Protein AF-A0A6A6QUL3-F1 (afdb_monomer)

Solvent-accessible surface area (backbone atoms only — not comparable to full-atom values): 14313 Å² total; per-residue (Å²): 133,64,64,71,57,57,50,53,53,48,52,52,49,30,52,50,39,56,70,66,59,70,95,72,96,82,86,76,71,48,63,44,85,35,81,60,64,86,81,66,74,44,66,94,62,82,73,71,77,69,59,88,82,61,68,94,60,96,62,76,88,64,64,68,70,81,76,49,37,58,48,65,48,72,80,50,93,85,24,35,31,38,32,47,22,77,66,36,74,73,38,45,50,53,69,62,31,45,63,57,31,66,77,30,80,89,48,38,49,27,43,67,67,52,67,25,39,57,47,51,52,53,31,42,51,26,48,36,47,92,33,13,55,40,69,99,39,94,92,44,66,31,22,41,85,45,58,41,96,85,64,82,48,62,39,67,51,60,50,39,33,47,41,46,67,56,31,78,76,53,64,98,50,50,31,78,26,20,33,45,41,54,31,52,49,54,54,41,52,53,41,31,75,75,67,76,46,80,43,64,40,71,83,77,91,55,47,80,62,77,74,78,75,78,70,64,84,76,85,87,63,88,83,76,88,68,91,67,87,76,70,67,84,94,108

pLDDT: mean 74.27, std 19.75, range [28.08, 94.62]

Organism: NCBI:txid390894

Sequence (235 aa):
MNRFSDYKDQVTANIDRLAKFRTGWLTTWTLRVRCDDKLKQCPEKEDPPDDPCDPPGDGDPTPKKPTKIAYVATVDPYIDHMFFCPSFFLRPKLDDRIATTVNNLVQANWLDNYANRATTVAHELLHISWIGSPIDSPARNQLIDIFMPDGNWKAYRTVDCKYLAHSEIEPDVQHVNNVNNYMWWFLANYIIHKYDFYPSGSTWLTTLDPPLSPPSVANLAITNSTDVEIGWGDC

Foldseek 3Di:
DPVVVVLVVQLVQLVVLLVPDDDDDDDDQLEDEDADPPVPPFDPDDPDQPDLPDDPDPPDQPQDPPGDQKAWDDPDVSHIYIYGHPVLVVFADQVVQLVVQCVDPVRVLALQSSDGNVLVVQLRQQQDLSNNAFPPCPPDSGQDFDADPVNPDTQQGLLSLVLCPQAPPHDNGNSSSHSNNSSSVVSQVVCCVPPVDGRRRDDDDDNHDGDDDDRRRNPPDPDDDDPDPDDPPVD

InterPro domains:
  IPR024079 Metallopeptidase, catalytic domain superfamily [G3DSA:3.40.390.10] (2-189)

Mean predicted aligned error: 10.59 Å

Nearest PDB structures (foldseek):
  6o22-assembly1_C  TM=3.920E-01  e=4.925E+00  Saccharomyces cerevisiae S288C

Structure (mmCIF, N/CA/C/O backbone):
data_AF-A0A6A6QUL3-F1
#
_entry.id   AF-A0A6A6QUL3-F1
#
loop_
_atom_site.group_PDB
_atom_site.id
_atom_site.type_symbol
_atom_site.label_atom_id
_atom_site.label_alt_id
_atom_site.label_comp_id
_atom_site.label_asym_id
_atom_site.label_entity_id
_atom_site.label_seq_id
_atom_site.pdbx_PDB_ins_code
_atom_site.Cartn_x
_atom_site.Cartn_y
_atom_site.Cartn_z
_atom_site.occupancy
_atom_site.B_iso_or_equiv
_atom_site.auth_seq_id
_atom_site.auth_comp_id
_atom_site.auth_asym_id
_atom_site.auth_atom_id
_atom_site.pdbx_PDB_model_num
ATOM 1 N N . MET A 1 1 ? 4.317 -22.242 -19.826 1.00 50.69 1 MET A N 1
ATOM 2 C CA . MET A 1 1 ? 4.373 -21.843 -18.404 1.00 50.69 1 MET A CA 1
ATOM 3 C C . MET A 1 1 ? 2.973 -21.457 -17.970 1.00 50.69 1 MET A C 1
ATOM 5 O O . MET A 1 1 ? 2.267 -20.842 -18.761 1.00 50.69 1 MET A O 1
ATOM 9 N N . ASN A 1 2 ? 2.541 -21.903 -16.792 1.00 60.16 2 ASN A N 1
ATOM 10 C CA . ASN A 1 2 ? 1.219 -21.592 -16.257 1.00 60.16 2 ASN A CA 1
ATOM 11 C C . ASN A 1 2 ? 1.326 -20.297 -15.444 1.00 60.16 2 ASN A C 1
ATOM 13 O O . ASN A 1 2 ? 1.728 -20.356 -14.285 1.00 60.16 2 ASN A O 1
ATOM 17 N N . ARG A 1 3 ? 0.968 -19.156 -16.051 1.00 67.06 3 ARG A N 1
ATOM 18 C CA . ARG A 1 3 ? 1.092 -17.821 -15.434 1.00 67.06 3 ARG A CA 1
ATOM 19 C C . ARG A 1 3 ? 0.464 -17.745 -14.037 1.00 67.06 3 ARG A C 1
ATOM 21 O O . ARG A 1 3 ? 0.991 -17.073 -13.165 1.00 67.06 3 ARG A O 1
ATOM 28 N N . PHE A 1 4 ? -0.606 -18.505 -13.789 1.00 61.84 4 PHE A N 1
ATOM 29 C CA . PHE A 1 4 ? -1.248 -18.584 -12.474 1.00 61.84 4 PHE A CA 1
ATOM 30 C C . PHE A 1 4 ? -0.350 -19.139 -11.360 1.00 61.84 4 PHE A C 1
ATOM 32 O O . PHE A 1 4 ? -0.448 -18.670 -10.227 1.00 61.84 4 PHE A O 1
ATOM 39 N N . SER A 1 5 ? 0.514 -20.116 -11.659 1.00 64.19 5 SER A N 1
ATOM 40 C CA . SER A 1 5 ? 1.490 -20.617 -10.678 1.00 64.19 5 SER A CA 1
ATOM 41 C C . SER A 1 5 ? 2.512 -19.533 -10.364 1.00 64.19 5 SER A C 1
ATOM 43 O O . SER A 1 5 ? 2.740 -19.229 -9.198 1.00 64.19 5 SER A O 1
ATOM 45 N N . ASP A 1 6 ? 3.025 -18.884 -11.411 1.00 75.75 6 ASP A N 1
ATOM 46 C CA . ASP A 1 6 ? 4.043 -17.842 -11.299 1.00 75.75 6 ASP A CA 1
ATOM 47 C C . ASP A 1 6 ? 3.524 -16.641 -10.476 1.00 75.75 6 ASP A C 1
ATOM 49 O O . ASP A 1 6 ? 4.241 -16.119 -9.622 1.00 75.75 6 ASP A O 1
ATOM 53 N N . TYR A 1 7 ? 2.246 -16.260 -10.634 1.00 81.69 7 TYR A N 1
ATOM 54 C CA . TYR A 1 7 ? 1.608 -15.222 -9.810 1.00 81.69 7 TYR A CA 1
ATOM 55 C C . TYR A 1 7 ? 1.546 -15.595 -8.334 1.00 81.69 7 TYR A C 1
ATOM 57 O O . TYR A 1 7 ? 1.945 -14.805 -7.476 1.00 81.69 7 TYR A O 1
ATOM 65 N N . LYS A 1 8 ? 1.019 -16.784 -8.026 1.00 84.12 8 LYS A N 1
ATOM 66 C CA . LYS A 1 8 ? 0.853 -17.226 -6.641 1.00 84.12 8 LYS A CA 1
ATOM 67 C C . LYS A 1 8 ? 2.206 -17.318 -5.945 1.00 84.12 8 LYS A C 1
ATOM 69 O O . LYS A 1 8 ? 2.343 -16.813 -4.835 1.00 84.12 8 LYS A O 1
ATOM 74 N N . ASP A 1 9 ? 3.192 -17.901 -6.617 1.00 87.25 9 ASP A N 1
ATOM 75 C CA . ASP A 1 9 ? 4.535 -18.075 -6.079 1.00 87.25 9 ASP A CA 1
ATOM 76 C C . ASP A 1 9 ? 5.212 -16.719 -5.836 1.00 87.25 9 ASP A C 1
ATOM 78 O O . ASP A 1 9 ? 5.798 -16.514 -4.771 1.00 87.25 9 ASP A O 1
ATOM 82 N N . GLN A 1 10 ? 5.061 -15.752 -6.750 1.00 87.25 10 GLN A N 1
ATOM 83 C CA . GLN A 1 10 ? 5.602 -14.402 -6.571 1.00 87.25 10 GLN A CA 1
ATOM 84 C C . GLN A 1 10 ? 4.935 -13.660 -5.406 1.00 87.25 10 GLN A C 1
ATOM 86 O O . GLN A 1 10 ? 5.626 -13.082 -4.562 1.00 87.25 10 GLN A O 1
ATOM 91 N N . VAL A 1 11 ? 3.601 -13.688 -5.331 1.00 89.50 11 VAL A N 1
ATOM 92 C CA . VAL A 1 11 ? 2.848 -13.060 -4.237 1.00 89.50 11 VAL A CA 1
ATOM 93 C C . VAL A 1 11 ? 3.256 -13.686 -2.906 1.00 89.50 11 VAL A C 1
ATOM 95 O O . VAL A 1 11 ? 3.621 -12.963 -1.980 1.00 89.50 11 VAL A O 1
ATOM 98 N N . THR A 1 12 ? 3.282 -15.019 -2.814 1.00 91.19 12 THR A N 1
ATOM 99 C CA . THR A 1 12 ? 3.741 -15.734 -1.617 1.00 91.19 12 THR A CA 1
ATOM 100 C C . THR A 1 12 ? 5.179 -15.367 -1.261 1.00 91.19 12 THR A C 1
ATOM 102 O O . THR A 1 12 ? 5.447 -15.076 -0.100 1.00 91.19 12 THR A O 1
ATOM 105 N N . ALA A 1 13 ? 6.092 -15.293 -2.231 1.00 91.25 13 ALA A N 1
ATOM 106 C CA . ALA A 1 13 ? 7.480 -14.922 -1.979 1.00 91.25 13 ALA A CA 1
ATOM 107 C C . ALA A 1 13 ? 7.623 -13.492 -1.432 1.00 91.25 13 ALA A C 1
ATOM 109 O O . ALA A 1 13 ? 8.392 -13.275 -0.494 1.00 91.25 13 ALA A O 1
ATOM 110 N N . ASN A 1 14 ? 6.882 -12.523 -1.977 1.00 92.19 14 ASN A N 1
ATOM 111 C CA . ASN A 1 14 ? 6.871 -11.144 -1.480 1.00 92.19 14 ASN A CA 1
ATOM 112 C C . ASN A 1 14 ? 6.336 -11.074 -0.036 1.00 92.19 14 ASN A C 1
ATOM 114 O O . ASN A 1 14 ? 6.942 -10.423 0.816 1.00 92.19 14 ASN A O 1
ATOM 118 N N . ILE A 1 15 ? 5.247 -11.795 0.262 1.00 91.25 15 ILE A N 1
ATOM 119 C CA . ILE A 1 15 ? 4.671 -11.890 1.614 1.00 91.25 15 ILE A CA 1
ATOM 120 C C . ILE A 1 15 ? 5.679 -12.509 2.588 1.00 91.25 15 ILE A C 1
ATOM 122 O O . ILE A 1 15 ? 5.908 -11.976 3.672 1.00 91.25 15 ILE A O 1
ATOM 126 N N . ASP A 1 16 ? 6.321 -13.603 2.189 1.00 90.25 16 ASP A N 1
ATOM 127 C CA . ASP A 1 16 ? 7.323 -14.305 2.984 1.00 90.25 16 ASP A CA 1
ATOM 128 C C . ASP A 1 16 ? 8.519 -13.414 3.326 1.00 90.25 16 ASP A C 1
ATOM 130 O O . ASP A 1 16 ? 8.982 -13.411 4.469 1.00 90.25 16 ASP A O 1
ATOM 134 N N . ARG A 1 17 ? 9.029 -12.655 2.347 1.00 88.81 17 ARG A N 1
ATOM 135 C CA . ARG A 1 17 ? 10.136 -11.711 2.557 1.00 88.81 17 ARG A CA 1
ATOM 136 C C . ARG A 1 17 ? 9.734 -10.602 3.523 1.00 88.81 17 ARG A C 1
ATOM 138 O O . ARG A 1 17 ? 10.487 -10.319 4.453 1.00 88.81 17 ARG A O 1
ATOM 145 N N . LEU A 1 18 ? 8.534 -10.042 3.363 1.00 86.06 18 LEU A N 1
ATOM 146 C CA . LEU A 1 18 ? 8.009 -9.026 4.273 1.00 86.06 18 LEU A CA 1
ATOM 147 C C . LEU A 1 18 ? 7.818 -9.572 5.699 1.00 86.06 18 LEU A C 1
ATOM 149 O O . LEU A 1 18 ? 8.194 -8.916 6.662 1.00 8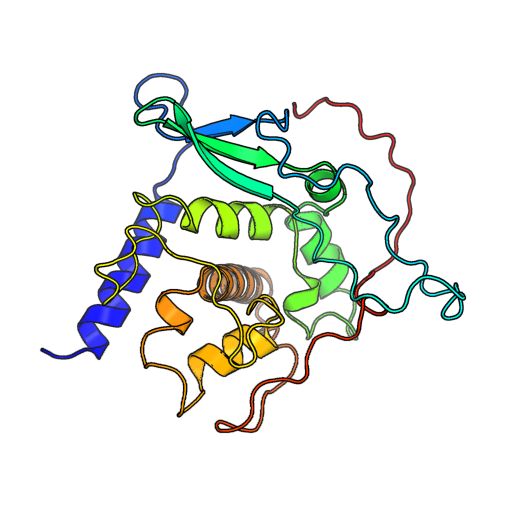6.06 18 LEU A O 1
ATOM 153 N N . ALA A 1 19 ? 7.294 -10.789 5.862 1.00 83.94 19 ALA A N 1
ATOM 154 C CA . ALA A 1 19 ? 7.062 -11.396 7.177 1.00 83.94 19 ALA A CA 1
ATOM 155 C C . ALA A 1 19 ? 8.362 -11.790 7.905 1.00 83.94 19 ALA A C 1
ATOM 157 O O . ALA A 1 19 ? 8.438 -11.745 9.141 1.00 83.94 19 ALA A O 1
ATOM 158 N N . LYS A 1 20 ? 9.388 -12.190 7.142 1.00 80.38 20 LYS A N 1
ATOM 159 C CA . LYS A 1 20 ? 10.734 -12.519 7.641 1.00 80.38 20 LYS A CA 1
ATOM 160 C C . LYS A 1 20 ? 11.580 -11.277 7.903 1.00 80.38 20 LYS A C 1
ATOM 162 O O . LYS A 1 20 ? 12.595 -11.397 8.588 1.00 80.38 20 LYS A O 1
ATOM 167 N N . PHE A 1 21 ? 11.172 -10.107 7.409 1.00 73.62 21 PHE A N 1
ATOM 168 C CA . PHE A 1 21 ? 11.830 -8.856 7.747 1.00 73.62 21 PHE A CA 1
ATOM 169 C C . PHE A 1 21 ? 11.836 -8.671 9.272 1.00 73.62 21 PHE A C 1
ATOM 171 O O . PHE A 1 21 ? 10.828 -8.823 9.975 1.00 73.62 21 PHE A O 1
ATOM 178 N N . ARG A 1 22 ? 13.028 -8.408 9.800 1.00 63.16 22 ARG A N 1
ATOM 179 C CA . ARG A 1 22 ? 13.283 -8.158 11.214 1.00 63.16 22 ARG A CA 1
ATOM 180 C C . ARG A 1 22 ? 14.192 -6.946 11.295 1.00 63.16 22 ARG A C 1
ATOM 182 O O . ARG A 1 22 ? 15.240 -6.913 10.660 1.00 63.16 22 ARG A O 1
ATOM 189 N N . THR A 1 23 ? 13.811 -5.974 12.110 1.00 56.34 23 THR A N 1
ATOM 190 C CA . THR A 1 23 ? 14.719 -4.908 12.529 1.00 56.34 23 THR A CA 1
ATOM 191 C C . THR A 1 23 ? 15.742 -5.521 13.491 1.00 56.34 23 THR A C 1
ATOM 193 O O . THR A 1 23 ? 15.354 -6.072 14.521 1.00 56.34 23 THR A O 1
ATOM 196 N N . GLY A 1 24 ? 17.033 -5.497 13.156 1.00 46.09 24 GLY A N 1
ATOM 197 C CA . GLY A 1 24 ? 18.096 -6.116 13.959 1.00 46.09 24 GLY A CA 1
ATOM 198 C C . GLY A 1 24 ? 19.251 -5.154 14.232 1.00 46.09 24 GLY A C 1
ATOM 199 O O . GLY A 1 24 ? 19.600 -4.359 13.369 1.00 46.09 24 GLY A O 1
ATOM 200 N N . TRP A 1 25 ? 19.856 -5.241 15.425 1.00 39.06 25 TRP A N 1
ATOM 201 C CA . TRP A 1 25 ? 20.853 -4.265 15.887 1.00 39.06 25 TRP A CA 1
ATOM 202 C C . TRP A 1 25 ? 22.297 -4.497 15.408 1.00 39.06 25 TRP A C 1
ATOM 204 O O . TRP A 1 25 ? 23.106 -3.586 15.564 1.00 39.06 25 TRP A O 1
ATOM 214 N N . LEU A 1 26 ? 22.660 -5.653 14.818 1.00 39.75 26 LEU A N 1
ATOM 215 C CA . LEU A 1 26 ? 24.091 -5.998 14.707 1.00 39.75 26 LEU A CA 1
ATOM 216 C C . LEU A 1 26 ? 24.697 -6.542 13.406 1.00 39.75 26 LEU A C 1
ATOM 218 O O . LEU A 1 26 ? 25.923 -6.556 13.375 1.00 39.75 26 LEU A O 1
ATOM 222 N N . THR A 1 27 ? 23.993 -6.944 12.336 1.00 39.84 27 THR A N 1
ATOM 223 C CA . THR A 1 27 ? 24.750 -7.530 11.191 1.00 39.84 27 THR A CA 1
ATOM 224 C C . THR A 1 27 ? 24.286 -7.271 9.759 1.00 39.84 27 THR A C 1
ATOM 226 O O . THR A 1 27 ? 25.063 -7.580 8.864 1.00 39.84 27 THR A O 1
ATOM 229 N N . THR A 1 28 ? 23.130 -6.665 9.468 1.00 49.00 28 THR A N 1
ATOM 230 C CA . THR A 1 28 ? 22.729 -6.391 8.064 1.00 49.00 28 THR A CA 1
ATOM 231 C C . THR A 1 28 ? 21.733 -5.226 7.962 1.00 49.00 28 THR A C 1
ATOM 233 O O . THR A 1 28 ? 20.544 -5.418 7.734 1.00 49.00 28 THR A O 1
ATOM 236 N N . TRP A 1 29 ? 22.192 -3.985 8.151 1.00 54.06 29 TRP A N 1
ATOM 237 C CA . TRP A 1 29 ? 21.341 -2.795 7.979 1.00 54.06 29 TRP A CA 1
ATOM 238 C C . TRP A 1 29 ? 21.166 -2.462 6.490 1.00 54.06 29 TRP A C 1
ATOM 240 O O . TRP A 1 29 ? 21.737 -1.492 6.000 1.00 54.06 29 TRP A O 1
ATOM 250 N N . THR A 1 30 ? 20.398 -3.276 5.764 1.00 68.88 30 THR A N 1
ATOM 251 C CA . THR A 1 30 ? 19.949 -2.962 4.395 1.00 68.88 30 THR A CA 1
ATOM 252 C C . THR A 1 30 ? 18.799 -1.957 4.381 1.00 68.88 30 THR A C 1
ATOM 254 O O . THR A 1 30 ? 18.509 -1.404 3.330 1.00 68.88 30 THR A O 1
ATOM 257 N N . LEU A 1 31 ? 18.170 -1.690 5.535 1.00 80.00 31 LEU A N 1
ATOM 258 C CA . LEU A 1 31 ? 17.154 -0.653 5.714 1.00 80.00 31 LEU A CA 1
ATOM 259 C C . LEU A 1 31 ? 17.460 0.201 6.951 1.00 80.00 31 LEU A C 1
ATOM 261 O O . LEU A 1 31 ? 17.668 -0.344 8.037 1.00 80.00 31 LEU A O 1
ATOM 265 N N . ARG A 1 32 ? 17.418 1.532 6.826 1.00 80.88 32 ARG A N 1
ATOM 266 C CA . ARG A 1 32 ? 17.354 2.447 7.981 1.00 80.88 32 ARG A CA 1
ATOM 267 C C . ARG A 1 32 ? 16.065 3.248 7.974 1.00 80.88 32 ARG A C 1
ATOM 269 O O . ARG A 1 32 ? 15.630 3.730 6.935 1.00 80.88 32 ARG A O 1
ATOM 276 N N . VAL A 1 33 ? 15.496 3.431 9.154 1.00 81.44 33 VAL A N 1
ATOM 277 C CA . VAL A 1 33 ? 14.363 4.332 9.360 1.00 81.44 33 VAL A CA 1
ATOM 278 C C . VAL A 1 33 ? 14.902 5.728 9.660 1.00 81.44 33 VAL A C 1
ATOM 280 O O . VAL A 1 33 ? 15.856 5.881 10.425 1.00 81.44 33 VAL A O 1
ATOM 283 N N . ARG A 1 34 ? 14.324 6.740 9.017 1.00 77.75 34 ARG A N 1
ATOM 284 C CA . ARG A 1 34 ? 14.723 8.143 9.106 1.00 77.75 34 ARG A CA 1
ATOM 285 C C . ARG A 1 34 ? 13.514 8.980 9.500 1.00 77.75 34 ARG A C 1
ATOM 287 O O . ARG A 1 34 ? 12.463 8.901 8.866 1.00 77.75 34 ARG A O 1
ATOM 294 N N . CYS A 1 35 ? 13.703 9.804 10.523 1.00 73.12 35 CYS A N 1
ATOM 295 C CA . CYS A 1 35 ? 12.729 10.815 10.933 1.00 73.12 35 CYS A CA 1
ATOM 296 C C . CYS A 1 35 ? 13.049 12.201 10.352 1.00 73.12 35 CYS A C 1
ATOM 298 O O . CYS A 1 35 ? 12.309 13.153 10.572 1.00 73.12 35 CYS A O 1
ATOM 300 N N . ASP A 1 36 ? 14.157 12.325 9.615 1.00 77.31 36 ASP A N 1
ATOM 301 C CA . ASP A 1 36 ? 14.540 13.527 8.888 1.00 77.31 36 ASP A CA 1
ATOM 302 C C . ASP A 1 36 ? 14.313 13.355 7.383 1.00 77.31 36 ASP A C 1
ATOM 304 O O . ASP A 1 36 ? 14.800 12.404 6.775 1.00 77.31 36 ASP A O 1
ATOM 308 N N . ASP A 1 37 ? 13.631 14.308 6.747 1.00 82.12 37 ASP A N 1
ATOM 309 C CA . ASP A 1 37 ? 13.406 14.312 5.297 1.00 82.12 37 ASP A CA 1
ATOM 310 C C . ASP A 1 37 ? 14.642 14.819 4.528 1.00 82.12 37 ASP A C 1
ATOM 312 O O . ASP A 1 37 ? 14.654 15.892 3.921 1.00 82.12 37 ASP A O 1
ATOM 316 N N . LYS A 1 38 ? 15.733 14.043 4.570 1.00 80.56 38 LYS A N 1
ATOM 317 C CA . LYS A 1 38 ? 17.017 14.381 3.922 1.00 80.56 38 LYS A CA 1
ATOM 318 C C . LYS A 1 38 ? 16.881 14.706 2.439 1.00 80.56 38 LYS A C 1
ATOM 320 O O . LYS A 1 38 ? 17.643 15.530 1.937 1.00 80.56 38 LYS A O 1
ATOM 325 N N . LEU A 1 39 ? 15.961 14.036 1.744 1.00 84.94 39 LEU A N 1
ATOM 326 C CA . LEU A 1 39 ? 15.766 14.204 0.305 1.00 84.94 39 LEU A CA 1
ATOM 327 C C . LEU A 1 39 ? 14.717 15.263 -0.044 1.00 84.94 39 LEU A C 1
ATOM 329 O O . LEU A 1 39 ? 14.478 15.473 -1.232 1.00 84.94 39 LEU A O 1
ATOM 333 N N . LYS A 1 40 ? 14.115 15.929 0.952 1.00 85.62 40 LYS A N 1
ATOM 334 C CA . LYS A 1 40 ? 13.086 16.962 0.760 1.00 85.62 40 LYS A CA 1
ATOM 335 C C . LYS A 1 40 ? 11.931 16.484 -0.122 1.00 85.62 40 LYS A C 1
ATOM 337 O O . LYS A 1 40 ? 11.488 17.190 -1.026 1.00 85.62 40 LYS A O 1
ATOM 342 N N . GLN A 1 41 ? 11.519 15.231 0.066 1.00 83.94 41 GLN A N 1
ATOM 343 C CA . GLN A 1 41 ? 10.420 14.649 -0.699 1.00 83.94 41 GLN A CA 1
ATOM 344 C C . GLN A 1 41 ? 9.084 14.740 0.033 1.00 83.94 41 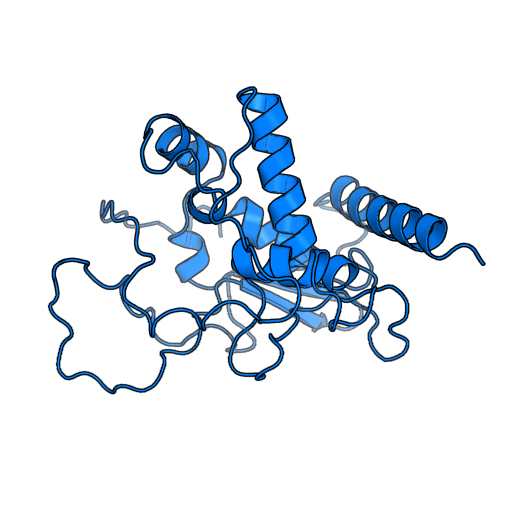GLN A C 1
ATOM 346 O O . GLN A 1 41 ? 8.046 14.557 -0.607 1.00 83.94 41 GLN A O 1
ATOM 351 N N . CYS A 1 42 ? 9.096 14.991 1.340 1.00 83.25 42 CYS A N 1
ATOM 352 C CA . CYS A 1 42 ? 7.890 15.284 2.087 1.00 83.25 42 CYS A CA 1
ATOM 353 C C . CYS A 1 42 ? 7.362 16.676 1.709 1.00 83.25 42 CYS A C 1
ATOM 355 O O . CYS A 1 42 ? 8.136 17.563 1.343 1.00 83.25 42 CYS A O 1
ATOM 357 N N . PRO A 1 43 ? 6.041 16.894 1.780 1.00 73.31 43 PRO A N 1
ATOM 358 C CA . PRO A 1 43 ? 5.462 18.214 1.560 1.00 73.31 43 PRO A CA 1
ATOM 359 C C . PRO A 1 43 ? 5.984 19.223 2.594 1.00 73.31 43 PRO A C 1
ATOM 361 O O . PRO A 1 43 ? 6.013 18.924 3.785 1.00 73.31 43 PRO A O 1
ATOM 364 N N . GLU A 1 44 ? 6.382 20.419 2.145 1.00 61.47 44 GLU A N 1
ATOM 365 C CA . GLU A 1 44 ? 6.905 21.484 3.024 1.00 61.47 44 GLU A CA 1
ATOM 366 C C . GLU A 1 44 ? 5.836 22.082 3.953 1.00 61.47 44 GLU A C 1
ATOM 368 O O . GLU A 1 44 ? 6.167 22.691 4.969 1.00 61.47 44 GLU A O 1
ATOM 373 N N . LYS A 1 45 ? 4.556 21.914 3.606 1.00 55.47 45 LYS A N 1
ATOM 374 C CA . LYS A 1 45 ? 3.414 22.287 4.437 1.00 55.47 45 LYS A CA 1
ATOM 375 C C . LYS A 1 45 ? 2.542 21.062 4.649 1.00 55.47 45 LYS A C 1
ATOM 377 O O . LYS A 1 45 ? 2.163 20.393 3.686 1.00 55.47 45 LYS A O 1
ATOM 382 N N . GLU A 1 46 ? 2.232 20.782 5.909 1.00 52.50 46 GLU A N 1
ATOM 383 C CA . GLU A 1 46 ? 1.041 20.014 6.231 1.00 52.50 46 GLU A CA 1
ATOM 384 C C . GLU A 1 46 ? -0.138 20.915 5.875 1.00 52.50 46 GLU A C 1
ATOM 386 O O . GLU A 1 46 ? -0.382 21.914 6.552 1.00 52.50 46 GLU A O 1
ATOM 391 N N . ASP A 1 47 ? -0.835 20.619 4.781 1.00 46.91 47 ASP A N 1
ATOM 392 C CA . ASP A 1 47 ? -2.192 21.132 4.679 1.00 46.91 47 ASP A CA 1
ATOM 393 C C . ASP A 1 47 ? -2.952 20.514 5.864 1.00 46.91 47 ASP A C 1
ATOM 395 O O . ASP A 1 47 ? -2.886 19.285 6.033 1.00 46.91 47 ASP A O 1
ATOM 399 N N . PRO A 1 48 ? -3.599 21.321 6.728 1.00 40.62 48 PRO A N 1
ATOM 400 C CA . PRO A 1 48 ? -4.429 20.768 7.784 1.00 40.62 48 PRO A CA 1
ATOM 401 C C . PRO A 1 48 ? -5.423 19.787 7.148 1.00 40.62 48 PRO A C 1
ATOM 403 O O . PRO A 1 48 ? -5.841 20.011 6.006 1.00 40.62 48 PRO A O 1
ATOM 406 N N . PRO A 1 49 ? -5.775 18.679 7.828 1.00 42.78 49 PRO A N 1
ATOM 407 C CA . PRO A 1 49 ? -6.857 17.837 7.342 1.00 42.78 49 PRO A CA 1
ATOM 408 C C . PRO A 1 49 ? -8.066 18.746 7.111 1.00 42.78 49 PRO A C 1
ATOM 410 O O . PRO A 1 49 ? -8.457 19.451 8.039 1.00 42.78 49 PRO A O 1
ATOM 413 N N . ASP A 1 50 ? -8.572 18.787 5.873 1.00 43.28 50 ASP A N 1
ATOM 414 C CA . ASP A 1 50 ? -9.666 19.683 5.493 1.00 43.28 50 ASP A CA 1
ATOM 415 C C . ASP A 1 50 ? -10.804 19.536 6.518 1.00 43.28 50 ASP A C 1
ATOM 417 O O . ASP A 1 50 ? -11.281 18.420 6.765 1.00 43.28 50 ASP A O 1
ATOM 421 N N . ASP A 1 51 ? -11.177 20.646 7.166 1.00 37.47 51 ASP A N 1
ATOM 422 C CA . ASP A 1 51 ? -12.291 20.674 8.109 1.00 37.47 51 ASP A CA 1
ATOM 423 C C . ASP A 1 51 ? -13.570 20.348 7.321 1.00 37.47 51 ASP A C 1
ATOM 425 O O . ASP A 1 51 ? -13.910 21.079 6.387 1.00 37.47 51 ASP A O 1
ATOM 429 N N . PRO A 1 52 ? -14.312 19.278 7.662 1.00 40.56 52 PRO A N 1
ATOM 430 C CA . PRO A 1 52 ? -15.586 18.968 7.015 1.00 40.56 52 PRO A CA 1
ATOM 431 C C . PRO A 1 52 ? -16.649 20.073 7.180 1.00 40.56 52 PRO A C 1
A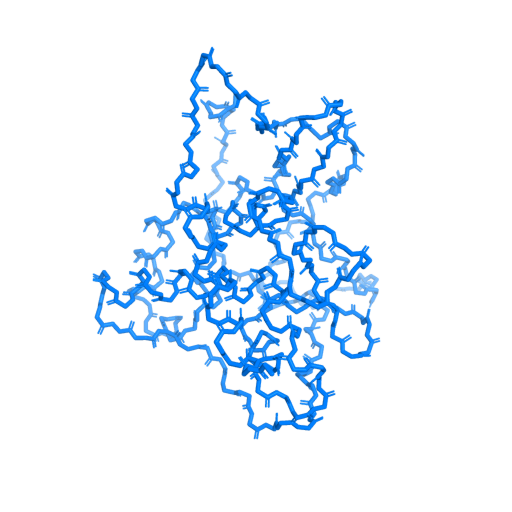TOM 433 O O . PRO A 1 52 ? -17.717 19.972 6.572 1.00 40.56 52 PRO A O 1
ATOM 436 N N . CYS A 1 53 ? -16.396 21.095 8.005 1.00 35.78 53 CYS A N 1
ATOM 437 C CA . CYS A 1 53 ? -17.265 22.251 8.211 1.00 35.78 53 CYS A CA 1
ATOM 438 C C . CYS A 1 53 ? -16.891 23.476 7.367 1.00 35.78 53 CYS A C 1
ATOM 440 O O . CYS A 1 53 ? -17.691 24.415 7.329 1.00 35.78 53 CYS A O 1
ATOM 442 N N . ASP A 1 54 ? -15.740 23.484 6.687 1.00 36.38 54 ASP A N 1
ATOM 443 C CA . ASP A 1 54 ? -15.425 24.566 5.761 1.00 36.38 54 ASP A CA 1
ATOM 444 C C . ASP A 1 54 ? -16.205 24.335 4.452 1.00 36.38 54 ASP A C 1
ATOM 446 O O . ASP A 1 54 ? -15.989 23.328 3.764 1.00 36.38 54 ASP A O 1
ATOM 450 N N . PRO A 1 55 ? -17.148 25.228 4.076 1.00 34.16 55 PRO A N 1
ATOM 451 C CA . PRO A 1 55 ? -17.703 25.201 2.726 1.00 34.16 55 PRO A CA 1
ATOM 452 C C . PRO A 1 55 ? -16.539 25.308 1.734 1.00 34.16 55 PRO A C 1
ATOM 454 O O . PRO A 1 55 ? -15.518 25.879 2.113 1.00 34.16 55 PRO A O 1
ATOM 457 N N . PRO A 1 56 ? -16.659 24.784 0.495 1.00 39.78 56 PRO A N 1
ATOM 458 C CA . PRO A 1 56 ? -15.576 24.813 -0.484 1.00 39.78 56 PRO A CA 1
ATOM 459 C C . PRO A 1 56 ? -15.123 26.259 -0.668 1.00 39.78 56 PRO A C 1
ATOM 461 O O . PRO A 1 56 ? -15.765 27.042 -1.366 1.00 39.78 56 PRO A O 1
ATOM 464 N N . GLY A 1 57 ? -14.073 26.614 0.065 1.00 37.72 57 GLY A N 1
ATOM 465 C CA . GLY A 1 57 ? -13.534 27.948 0.094 1.00 37.72 57 GLY A CA 1
ATOM 466 C C . GLY A 1 57 ? -12.877 28.199 -1.241 1.00 37.72 57 GLY A C 1
ATOM 467 O O . GLY A 1 57 ? -12.405 27.274 -1.901 1.00 37.72 57 GLY A O 1
ATOM 468 N N . ASP A 1 58 ? -12.834 29.468 -1.601 1.00 35.22 58 ASP A N 1
ATOM 469 C CA . ASP A 1 58 ? -12.350 30.071 -2.843 1.00 35.22 58 ASP A CA 1
ATOM 470 C C . ASP A 1 58 ? -10.857 29.787 -3.161 1.00 35.22 58 ASP A C 1
ATOM 472 O O . ASP A 1 58 ? -10.219 30.503 -3.935 1.00 35.22 58 ASP A O 1
ATOM 476 N N . GLY A 1 59 ? -10.274 28.767 -2.528 1.00 41.81 59 GLY A N 1
ATOM 477 C CA . GLY A 1 59 ? -8.947 28.237 -2.757 1.00 41.81 59 GLY A CA 1
ATOM 478 C C . GLY A 1 59 ? -8.833 27.554 -4.113 1.00 41.81 59 GLY A C 1
ATOM 479 O O . GLY A 1 59 ? -9.770 26.945 -4.625 1.00 41.81 59 GLY A O 1
ATOM 480 N N . ASP A 1 60 ? -7.647 27.710 -4.689 1.00 38.25 60 ASP A N 1
ATOM 481 C CA . ASP A 1 60 ? -7.229 27.204 -5.989 1.00 38.25 60 ASP A CA 1
ATOM 482 C C . ASP A 1 60 ? -7.849 25.826 -6.335 1.00 38.25 60 ASP A C 1
ATOM 484 O O . ASP A 1 60 ? -7.611 24.855 -5.613 1.00 38.25 60 ASP A O 1
ATOM 488 N N . PRO A 1 61 ? -8.622 25.704 -7.436 1.00 38.72 61 PRO A N 1
ATOM 489 C CA . PRO A 1 61 ? -9.244 24.450 -7.866 1.00 38.72 61 PRO A CA 1
ATOM 490 C C . PRO A 1 61 ? -8.228 23.409 -8.359 1.00 38.72 61 PRO A C 1
ATOM 492 O O . PRO A 1 61 ? -8.622 22.357 -8.874 1.00 38.72 61 PRO A O 1
ATOM 495 N N . THR A 1 62 ? -6.922 23.683 -8.259 1.00 35.47 62 THR A N 1
ATOM 496 C CA . THR A 1 62 ? -5.911 22.677 -8.554 1.00 35.47 62 THR A CA 1
ATOM 497 C C . THR A 1 62 ? -6.082 21.478 -7.614 1.00 35.47 62 THR A C 1
ATOM 49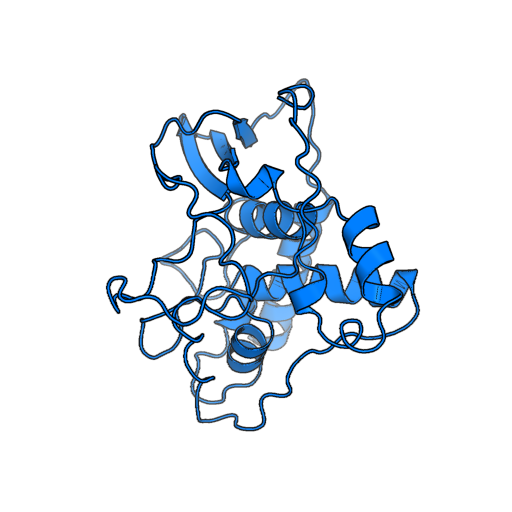9 O O . THR A 1 62 ? -6.196 21.635 -6.397 1.00 35.47 62 THR A O 1
ATOM 502 N N . PRO A 1 63 ? -6.112 20.243 -8.149 1.00 37.59 63 PRO A N 1
ATOM 503 C CA . PRO A 1 63 ? -6.123 19.051 -7.317 1.00 37.59 63 PRO A CA 1
ATOM 504 C C . PRO A 1 63 ? -4.911 19.103 -6.386 1.00 37.59 63 PRO A C 1
ATOM 506 O O . PRO A 1 63 ? -3.772 19.033 -6.865 1.00 37.59 63 PRO A O 1
ATOM 509 N N . LYS A 1 64 ? -5.127 19.253 -5.068 1.00 43.97 64 LYS A N 1
ATOM 510 C CA . LYS A 1 64 ? -4.014 19.190 -4.113 1.00 43.97 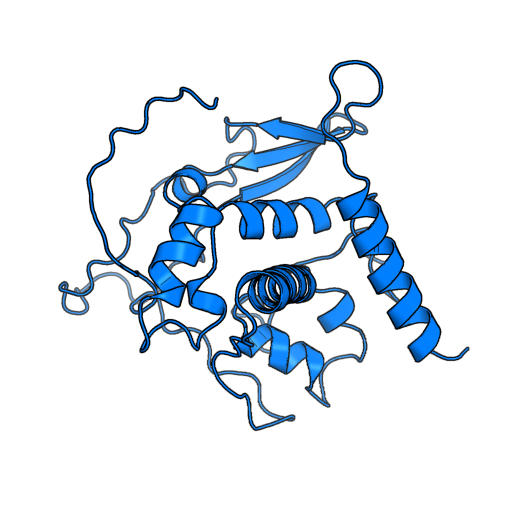64 LYS A CA 1
ATOM 511 C C . LYS A 1 64 ? -3.308 17.856 -4.353 1.00 43.97 64 LYS A C 1
ATOM 513 O O . LYS A 1 64 ? -3.942 16.796 -4.355 1.00 43.97 64 LYS A O 1
ATOM 518 N N . LYS A 1 65 ? -2.005 17.908 -4.648 1.00 43.62 65 LYS A N 1
ATOM 519 C CA . LYS A 1 65 ? -1.210 16.696 -4.880 1.00 43.62 65 LYS A CA 1
ATOM 520 C C . LYS A 1 65 ? -1.372 15.782 -3.662 1.00 43.62 65 LYS A C 1
ATOM 522 O O . LYS A 1 65 ? -1.329 16.296 -2.546 1.00 43.62 65 LYS A O 1
ATOM 527 N N . PRO A 1 66 ? -1.519 14.457 -3.842 1.00 51.22 66 PRO A N 1
ATOM 528 C CA . PRO A 1 66 ? -1.606 13.545 -2.714 1.00 51.22 66 PRO A CA 1
ATOM 529 C C . PRO A 1 66 ? -0.418 13.778 -1.776 1.00 51.22 66 PRO A C 1
ATOM 531 O O . PRO A 1 66 ? 0.739 13.662 -2.193 1.00 51.22 66 PRO A O 1
ATOM 534 N N . THR A 1 67 ? -0.708 14.140 -0.529 1.00 65.00 67 THR A N 1
ATOM 535 C CA . THR A 1 67 ? 0.298 14.392 0.503 1.00 65.00 67 THR A CA 1
ATOM 536 C C . THR A 1 67 ? 1.094 13.109 0.704 1.00 65.00 67 THR A C 1
ATOM 538 O O . THR A 1 67 ? 0.548 12.090 1.127 1.00 65.00 67 THR A O 1
ATOM 541 N N . LYS A 1 68 ? 2.384 13.124 0.358 1.00 78.00 68 LYS A N 1
ATOM 542 C CA . LYS A 1 68 ? 3.274 11.984 0.599 1.00 78.00 68 LYS A CA 1
ATOM 543 C C . LYS A 1 68 ? 3.400 11.780 2.113 1.00 78.00 68 LYS A C 1
ATOM 545 O O . LYS A 1 68 ? 3.739 12.716 2.833 1.00 78.00 68 LYS A O 1
ATOM 550 N N . ILE A 1 69 ? 3.074 10.577 2.585 1.00 84.88 69 ILE A N 1
ATOM 551 C CA . ILE A 1 69 ? 3.033 10.232 4.020 1.00 84.88 69 ILE A CA 1
ATOM 552 C C . ILE A 1 69 ? 4.353 9.599 4.457 1.00 84.88 69 ILE A C 1
ATOM 554 O O . ILE A 1 69 ? 4.833 9.826 5.561 1.00 84.88 69 ILE A O 1
ATOM 558 N N . ALA A 1 70 ? 4.957 8.816 3.579 1.00 89.56 70 ALA A N 1
ATOM 559 C CA . ALA A 1 70 ? 6.271 8.236 3.750 1.00 89.56 70 ALA A CA 1
ATOM 560 C C . ALA A 1 70 ? 6.868 7.998 2.358 1.00 89.56 70 ALA A C 1
ATOM 562 O O . ALA A 1 70 ? 6.200 8.228 1.345 1.00 89.56 70 ALA A O 1
ATOM 563 N N . TYR A 1 71 ? 8.139 7.621 2.306 1.00 91.06 71 TYR A N 1
ATOM 564 C CA . TYR A 1 71 ? 8.752 7.106 1.088 1.00 91.06 71 TYR A CA 1
ATOM 565 C C . TYR A 1 71 ? 9.980 6.257 1.398 1.00 91.06 71 TYR A C 1
ATOM 567 O O . TYR A 1 71 ? 10.631 6.425 2.433 1.00 91.06 71 TYR A O 1
ATOM 575 N N . VAL A 1 72 ? 10.348 5.400 0.452 1.00 90.06 72 VAL A N 1
ATOM 576 C CA . VAL A 1 72 ? 11.633 4.697 0.442 1.00 90.06 72 VAL A CA 1
ATOM 577 C C . VAL A 1 72 ? 12.557 5.263 -0.627 1.00 90.06 72 VAL A C 1
ATOM 579 O O . VAL A 1 72 ? 12.136 5.565 -1.744 1.00 90.06 72 VAL A O 1
ATOM 582 N N . ALA A 1 73 ? 13.841 5.380 -0.297 1.00 88.75 73 ALA A N 1
ATOM 583 C CA . ALA A 1 73 ? 14.8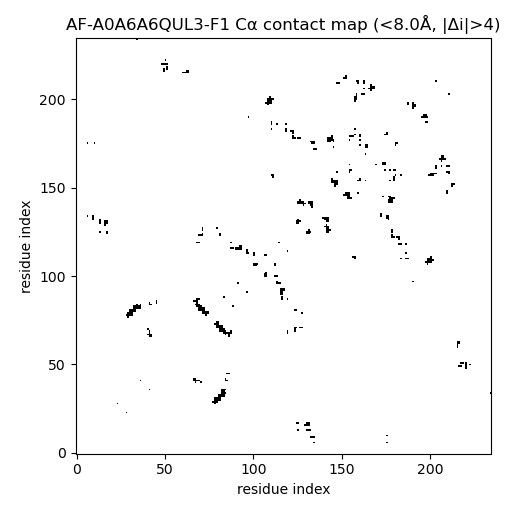93 5.657 -1.264 1.00 88.75 73 ALA A CA 1
ATOM 584 C C . ALA A 1 73 ? 16.224 5.025 -0.841 1.00 88.75 73 ALA A C 1
ATOM 586 O O . ALA A 1 73 ? 16.587 5.044 0.334 1.00 88.75 73 ALA A O 1
ATOM 587 N N . THR A 1 74 ? 16.996 4.542 -1.810 1.00 84.00 74 THR A N 1
ATOM 588 C CA . THR A 1 74 ? 18.392 4.141 -1.603 1.00 84.00 74 THR A CA 1
ATOM 589 C C . THR A 1 74 ? 19.272 5.392 -1.656 1.00 84.00 74 THR A C 1
ATOM 591 O O . THR A 1 74 ? 19.437 5.991 -2.718 1.00 84.00 74 THR A O 1
ATOM 594 N N . VAL A 1 75 ? 19.796 5.833 -0.508 1.00 75.69 75 VAL A N 1
ATOM 595 C CA . VAL A 1 75 ? 20.624 7.060 -0.422 1.00 75.69 75 VAL A CA 1
ATOM 596 C C . VAL A 1 75 ? 22.102 6.738 -0.259 1.00 75.69 75 VAL A C 1
ATOM 598 O O . VAL A 1 75 ? 22.941 7.428 -0.831 1.00 75.69 75 VAL A O 1
ATOM 601 N N . ASP A 1 76 ? 22.415 5.675 0.479 1.00 77.19 76 ASP A N 1
ATOM 602 C CA . ASP A 1 76 ? 23.772 5.152 0.573 1.00 77.19 76 ASP A CA 1
ATOM 603 C C . ASP A 1 76 ? 23.884 3.903 -0.317 1.00 77.19 76 ASP A C 1
ATOM 605 O O . ASP A 1 76 ? 22.898 3.174 -0.475 1.00 77.19 76 ASP A O 1
ATOM 609 N N . PRO A 1 77 ? 25.066 3.604 -0.889 1.00 76.38 77 PRO A N 1
ATOM 610 C CA . PRO A 1 77 ? 25.266 2.371 -1.634 1.00 76.38 77 PRO A CA 1
ATOM 611 C C . PRO A 1 77 ? 24.833 1.165 -0.798 1.00 76.38 77 PRO A C 1
ATOM 613 O O . PRO A 1 77 ? 25.365 0.939 0.289 1.00 76.38 77 PRO A O 1
ATOM 616 N N . TYR A 1 78 ? 23.886 0.391 -1.329 1.00 73.50 78 TYR A N 1
ATOM 617 C CA . TYR A 1 78 ? 23.385 -0.851 -0.728 1.00 73.50 78 TYR A CA 1
ATOM 618 C C . TYR A 1 78 ? 22.567 -0.690 0.567 1.00 73.50 78 TYR A C 1
ATOM 620 O O . TYR A 1 78 ? 22.325 -1.688 1.247 1.00 73.50 78 TYR A O 1
ATOM 628 N N . ILE A 1 79 ? 22.132 0.530 0.912 1.00 81.12 79 ILE A N 1
ATOM 629 C CA . ILE A 1 79 ? 21.276 0.775 2.079 1.00 81.12 79 ILE A CA 1
ATOM 630 C C . ILE A 1 79 ? 20.048 1.573 1.654 1.00 81.12 79 ILE A C 1
ATOM 632 O O . ILE A 1 79 ? 20.129 2.741 1.259 1.00 81.12 79 ILE A O 1
ATOM 636 N N . ASP A 1 80 ? 18.894 0.935 1.787 1.00 85.75 80 ASP A N 1
ATOM 637 C CA . ASP A 1 80 ? 17.603 1.577 1.641 1.00 85.75 80 ASP A CA 1
ATOM 638 C C . ASP A 1 80 ? 17.285 2.393 2.891 1.00 85.75 80 ASP A C 1
ATOM 640 O O . ASP A 1 80 ? 17.620 2.035 4.023 1.00 85.75 80 ASP A O 1
ATOM 644 N N . HIS A 1 81 ? 16.622 3.519 2.697 1.00 87.12 81 HIS A N 1
ATOM 645 C CA . HIS A 1 81 ? 16.128 4.356 3.771 1.00 87.12 81 HIS A CA 1
ATOM 646 C C . HIS A 1 81 ? 14.622 4.514 3.628 1.00 87.12 81 HIS A C 1
ATOM 648 O O . HIS A 1 81 ? 14.130 4.826 2.547 1.00 87.12 81 HIS A O 1
ATOM 654 N N . MET A 1 82 ? 13.904 4.320 4.730 1.00 87.44 82 MET A N 1
ATOM 655 C CA . MET A 1 82 ? 12.494 4.661 4.856 1.00 87.44 82 MET A CA 1
ATOM 656 C C . MET A 1 82 ? 12.382 5.983 5.599 1.00 87.44 82 MET A C 1
ATOM 658 O O . MET A 1 82 ? 12.887 6.117 6.713 1.00 87.44 82 MET A O 1
ATOM 662 N N . PHE A 1 83 ? 11.713 6.942 4.980 1.00 89.50 83 PHE A N 1
ATOM 663 C CA . PHE A 1 83 ? 11.517 8.288 5.484 1.00 89.50 83 PHE A CA 1
ATOM 664 C C . PHE A 1 83 ? 10.052 8.474 5.853 1.00 89.50 83 PHE A C 1
ATOM 666 O O . PHE A 1 83 ? 9.171 8.261 5.018 1.00 89.50 83 PHE A O 1
ATOM 673 N N . PHE A 1 84 ? 9.786 8.884 7.090 1.00 87.56 84 PHE A N 1
ATOM 674 C CA . PHE A 1 84 ? 8.436 9.237 7.523 1.00 87.56 84 PHE A CA 1
ATOM 675 C C . PHE A 1 84 ? 8.227 10.743 7.421 1.00 87.56 84 PHE A C 1
ATOM 677 O O . PHE A 1 84 ? 8.989 11.521 7.991 1.00 87.56 84 PHE A O 1
ATOM 684 N N . CYS A 1 85 ? 7.185 11.149 6.697 1.00 86.25 85 CYS A N 1
ATOM 685 C CA . CYS A 1 85 ? 6.779 12.546 6.645 1.00 86.25 85 CYS A CA 1
ATOM 686 C C . CYS A 1 85 ? 5.976 12.914 7.899 1.00 86.25 85 CYS A C 1
ATOM 688 O O . CYS A 1 85 ? 5.390 12.026 8.519 1.00 86.25 85 CYS A O 1
ATOM 690 N N . PRO A 1 86 ? 5.886 14.203 8.263 1.00 83.19 86 PRO A N 1
ATOM 691 C CA . PRO A 1 86 ? 5.122 14.652 9.432 1.00 83.19 86 PRO A CA 1
ATOM 692 C C . PRO A 1 86 ? 3.695 14.061 9.522 1.00 83.19 86 PRO A C 1
ATOM 694 O O . PRO A 1 86 ? 3.320 13.469 10.539 1.00 83.19 86 PRO A O 1
ATOM 697 N N . SER A 1 87 ? 2.975 14.018 8.395 1.00 79.31 87 SER A N 1
ATOM 698 C CA . SER A 1 87 ? 1.628 13.435 8.291 1.00 79.31 87 SER A CA 1
ATOM 699 C C . SER A 1 87 ? 1.531 11.937 8.629 1.00 79.31 87 SER A C 1
ATOM 701 O O . SER A 1 87 ? 0.447 11.449 8.958 1.00 79.31 87 SER A O 1
ATOM 703 N N . PHE A 1 88 ? 2.635 11.180 8.602 1.00 84.44 88 PHE A N 1
ATOM 704 C CA . PHE A 1 88 ? 2.672 9.799 9.096 1.00 84.44 88 PHE A CA 1
ATOM 705 C C . PHE A 1 88 ? 2.364 9.731 10.589 1.00 84.44 88 PHE A C 1
ATOM 707 O O . PHE A 1 88 ? 1.607 8.866 11.032 1.00 84.44 88 PHE A O 1
ATOM 714 N N . PHE A 1 89 ? 2.917 10.659 11.368 1.00 82.62 89 PHE A N 1
ATOM 715 C CA . PHE A 1 89 ? 2.736 10.6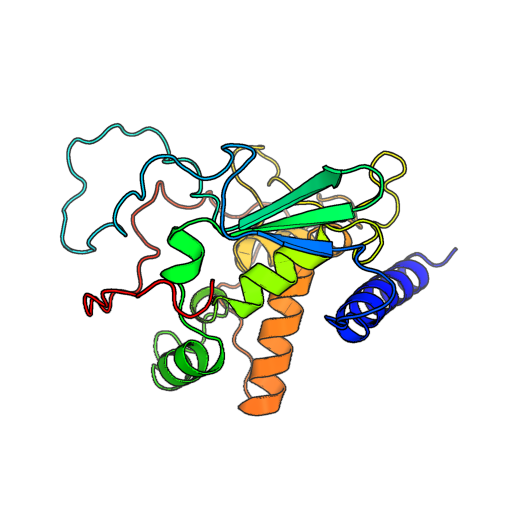88 12.814 1.00 82.62 89 PHE A CA 1
ATOM 716 C C . PHE A 1 89 ? 1.332 11.162 13.205 1.00 82.62 89 PHE A C 1
ATOM 718 O O . PHE A 1 89 ? 0.847 10.801 14.273 1.00 82.62 89 PHE A O 1
ATOM 725 N N . LEU A 1 90 ? 0.613 11.844 12.315 1.00 80.75 90 LEU A N 1
ATOM 726 C CA . LEU A 1 90 ? -0.808 12.156 12.508 1.00 80.75 90 LEU A CA 1
ATOM 727 C C . LEU A 1 90 ? -1.723 10.940 12.294 1.00 80.75 90 LEU A C 1
ATOM 729 O O . LEU A 1 90 ? -2.882 10.941 12.709 1.00 80.75 90 LEU A O 1
ATOM 733 N N . ARG A 1 91 ? -1.230 9.867 11.663 1.00 79.88 91 ARG A N 1
ATOM 734 C CA . ARG A 1 91 ? -2.023 8.646 11.493 1.00 79.88 91 ARG A CA 1
ATOM 735 C C . ARG A 1 91 ? -2.117 7.874 12.810 1.00 79.88 91 ARG A C 1
ATOM 737 O O . ARG A 1 91 ? -1.122 7.770 13.530 1.00 79.88 91 ARG A O 1
ATOM 744 N N . PRO A 1 92 ? -3.268 7.251 13.104 1.00 84.06 92 PRO A N 1
ATOM 745 C CA . PRO A 1 92 ? -3.401 6.399 14.278 1.00 84.06 92 PRO A CA 1
ATOM 746 C C . PRO A 1 92 ? -2.550 5.132 14.165 1.00 84.06 92 PRO A C 1
ATOM 748 O O . PRO A 1 92 ? -2.224 4.663 13.066 1.00 84.06 92 PRO A O 1
ATOM 751 N N . LYS A 1 93 ? -2.216 4.554 15.323 1.00 88.25 93 LYS A N 1
ATOM 752 C CA . LYS A 1 93 ? -1.617 3.218 15.414 1.00 88.25 93 LYS A CA 1
ATOM 753 C C . LYS A 1 93 ? -2.637 2.159 14.974 1.00 88.25 93 LYS A C 1
ATOM 755 O O . LYS A 1 93 ? -3.835 2.432 14.900 1.00 88.25 93 LYS A O 1
ATOM 760 N N . LEU A 1 94 ? -2.150 0.955 14.661 1.00 87.88 94 LEU A N 1
ATOM 761 C CA . LEU A 1 94 ? -2.991 -0.143 14.176 1.00 87.88 94 LEU A CA 1
ATOM 762 C C . LEU A 1 94 ? -4.134 -0.442 15.152 1.00 87.88 94 LEU A C 1
ATOM 764 O O . LEU A 1 94 ? -5.290 -0.291 14.779 1.00 87.88 94 LEU A O 1
ATOM 768 N N . ASP A 1 95 ? -3.828 -0.811 16.396 1.00 88.12 95 ASP A N 1
ATOM 769 C CA . ASP A 1 95 ? -4.864 -1.220 17.352 1.00 88.12 95 ASP A CA 1
ATOM 770 C C . ASP A 1 95 ? -5.885 -0.106 17.630 1.00 88.12 95 ASP A C 1
ATOM 772 O O . ASP A 1 95 ? -7.085 -0.377 17.600 1.00 88.12 95 ASP A O 1
ATOM 776 N N . ASP A 1 96 ? -5.433 1.145 17.778 1.00 86.88 96 ASP A N 1
ATOM 777 C CA . ASP A 1 96 ? -6.306 2.308 17.999 1.00 86.88 96 ASP A CA 1
ATOM 778 C C . ASP A 1 96 ? -7.275 2.521 16.830 1.00 86.88 96 ASP A C 1
ATOM 780 O O . ASP A 1 96 ? -8.482 2.719 17.023 1.00 86.88 96 ASP A O 1
ATOM 784 N N . ARG A 1 97 ? -6.763 2.453 15.590 1.00 89.31 97 ARG A N 1
ATOM 785 C CA . ARG A 1 97 ? -7.595 2.632 14.399 1.00 89.31 97 ARG A CA 1
ATOM 786 C C . ARG A 1 97 ? -8.616 1.518 14.280 1.00 89.31 97 ARG A C 1
ATOM 788 O O . ARG A 1 97 ? -9.786 1.799 14.036 1.00 89.31 97 ARG A O 1
ATOM 795 N N . ILE A 1 98 ? -8.183 0.270 14.443 1.00 88.75 98 ILE A N 1
ATOM 796 C CA . ILE A 1 98 ? -9.079 -0.872 14.310 1.00 88.75 98 ILE A CA 1
ATOM 797 C C . ILE A 1 98 ? -10.176 -0.795 15.376 1.00 88.75 98 ILE A C 1
ATOM 799 O O . ILE A 1 98 ? -11.348 -0.858 15.016 1.00 88.75 98 ILE A O 1
ATOM 803 N N . ALA A 1 99 ? -9.822 -0.578 16.648 1.00 87.81 99 ALA A N 1
ATOM 804 C CA . ALA A 1 99 ? -10.781 -0.467 17.747 1.00 87.81 99 ALA A CA 1
ATOM 805 C C . ALA A 1 99 ? -11.805 0.659 17.528 1.00 87.81 99 ALA A C 1
ATOM 807 O O . ALA A 1 99 ? -12.984 0.494 17.836 1.00 87.81 99 ALA A O 1
ATOM 808 N N . THR A 1 100 ? -11.381 1.785 16.952 1.00 88.00 100 THR A N 1
ATOM 809 C CA . THR A 1 100 ? -12.286 2.900 16.645 1.00 88.00 100 THR A CA 1
ATOM 810 C C . THR A 1 100 ? -13.234 2.561 15.493 1.00 88.00 100 THR A C 1
ATOM 812 O O . THR A 1 100 ? -14.434 2.815 15.580 1.00 88.00 100 THR A O 1
ATOM 815 N N . THR A 1 101 ? -12.722 1.968 14.411 1.00 87.75 101 THR A N 1
ATOM 816 C CA . THR A 1 101 ? -13.511 1.744 13.193 1.00 87.75 101 THR A CA 1
ATOM 817 C C . THR A 1 101 ? -14.469 0.553 13.320 1.00 87.75 101 THR A C 1
ATOM 819 O O . THR A 1 101 ? -15.611 0.668 12.885 1.00 87.75 101 THR A O 1
ATOM 822 N N . VAL A 1 102 ? -14.072 -0.565 13.955 1.00 87.88 102 VAL A N 1
ATOM 823 C CA . VAL A 1 102 ? -14.957 -1.748 14.119 1.00 87.88 102 VAL A CA 1
ATOM 824 C C . VAL A 1 102 ? -16.222 -1.448 14.921 1.00 87.88 102 VAL A C 1
ATOM 826 O O . VAL A 1 102 ? -17.263 -2.042 14.666 1.00 87.88 102 VAL A O 1
ATOM 829 N N . ASN A 1 103 ? -16.154 -0.503 15.859 1.00 85.69 103 ASN A N 1
ATOM 830 C CA . ASN A 1 103 ? -17.288 -0.127 16.702 1.00 85.69 103 ASN A CA 1
ATOM 831 C C . ASN A 1 103 ? -18.224 0.900 16.041 1.00 85.69 103 ASN A C 1
ATOM 833 O O . ASN A 1 103 ? -19.228 1.292 16.632 1.00 85.69 103 ASN A O 1
ATOM 837 N N . ASN A 1 104 ? -17.923 1.338 14.815 1.00 84.38 104 ASN A N 1
ATOM 838 C CA . ASN A 1 104 ? -18.743 2.274 14.060 1.00 84.38 104 ASN A CA 1
ATOM 839 C C . ASN A 1 104 ? -19.365 1.566 12.851 1.00 84.38 104 ASN A C 1
ATOM 841 O O . ASN A 1 104 ? -18.725 1.430 11.814 1.00 84.38 104 ASN A O 1
ATOM 845 N N . LEU A 1 105 ? -20.634 1.162 12.960 1.00 78.19 105 LEU A N 1
ATOM 846 C CA . LEU A 1 105 ? -21.339 0.394 11.922 1.00 78.19 105 LEU A CA 1
ATOM 847 C C . LEU A 1 105 ? -21.367 1.072 10.542 1.00 78.19 105 LEU A C 1
ATOM 849 O O . LEU A 1 105 ? -21.404 0.384 9.524 1.00 78.19 105 LEU A O 1
ATOM 853 N N . VAL A 1 106 ? -21.329 2.407 10.492 1.00 77.62 106 VAL A N 1
ATOM 854 C CA . VAL A 1 106 ? -21.293 3.157 9.226 1.00 77.62 106 VAL A CA 1
ATOM 855 C C . VAL A 1 106 ? -19.927 3.011 8.556 1.00 77.62 106 VAL A C 1
ATOM 857 O O . VAL A 1 106 ? -19.846 2.866 7.339 1.00 77.62 106 VAL A O 1
ATOM 860 N N . GLN A 1 107 ? -18.857 3.015 9.351 1.00 81.12 107 GLN A N 1
ATOM 861 C CA . GLN A 1 107 ? -17.479 2.999 8.863 1.00 81.12 107 GLN A CA 1
ATOM 862 C C . GLN A 1 107 ? -16.908 1.582 8.726 1.00 81.12 107 GLN A C 1
ATOM 864 O O . GLN A 1 107 ? -16.016 1.371 7.904 1.00 81.12 107 GLN A O 1
ATOM 869 N N . ALA A 1 108 ? -17.423 0.617 9.491 1.00 84.25 108 ALA A N 1
ATOM 870 C CA . ALA A 1 108 ? -16.843 -0.714 9.639 1.00 84.25 108 ALA A CA 1
ATOM 871 C C . ALA A 1 108 ? -16.822 -1.528 8.339 1.00 84.25 108 ALA A C 1
ATOM 873 O O . ALA A 1 108 ? -15.937 -2.350 8.132 1.00 84.25 108 ALA A O 1
ATOM 874 N N . ASN A 1 109 ? -17.750 -1.272 7.416 1.00 84.56 109 ASN A N 1
ATOM 875 C CA . ASN A 1 109 ? -17.811 -2.000 6.145 1.00 84.56 109 ASN A CA 1
ATOM 876 C C . ASN A 1 109 ? -16.772 -1.537 5.110 1.00 84.56 109 ASN A C 1
ATOM 878 O O . ASN A 1 109 ? -16.635 -2.160 4.053 1.00 84.56 109 ASN A O 1
ATOM 882 N N . TRP A 1 110 ? -16.034 -0.462 5.393 1.00 85.38 110 TRP A N 1
ATOM 883 C CA . TRP A 1 110 ? -15.153 0.207 4.443 1.00 85.38 110 TRP A CA 1
ATOM 884 C C . TRP A 1 110 ? -13.688 0.009 4.818 1.00 85.38 110 TRP A C 1
ATOM 886 O O . TRP A 1 110 ? -13.192 0.607 5.769 1.00 85.38 110 TRP A O 1
ATOM 896 N N . LEU A 1 111 ? -12.974 -0.812 4.045 1.00 86.69 111 LEU A N 1
ATOM 897 C CA . LEU A 1 111 ? -11.581 -1.160 4.337 1.00 86.69 111 LEU A CA 1
ATOM 898 C C . LEU A 1 111 ? -10.643 0.065 4.340 1.00 86.69 111 LEU A C 1
ATOM 900 O O . LEU A 1 111 ? -9.725 0.117 5.157 1.00 86.69 111 LEU A O 1
ATOM 904 N N . ASP A 1 112 ? -10.912 1.086 3.515 1.00 86.50 112 ASP A N 1
ATOM 905 C CA . ASP A 1 112 ? -10.127 2.332 3.495 1.00 86.50 112 ASP A CA 1
ATOM 906 C C . ASP A 1 112 ? -10.100 3.037 4.864 1.00 86.50 112 ASP A C 1
ATOM 908 O O . ASP A 1 112 ? -9.076 3.600 5.258 1.00 86.50 112 ASP A O 1
ATOM 912 N N . ASN A 1 113 ? -11.182 2.936 5.644 1.00 85.94 113 ASN A N 1
ATOM 913 C CA . ASN A 1 113 ? -11.287 3.552 6.970 1.00 85.94 113 ASN A CA 1
ATOM 914 C C . ASN A 1 113 ? -10.388 2.908 8.020 1.00 85.94 113 ASN A C 1
ATOM 916 O O . ASN A 1 113 ? -10.236 3.445 9.117 1.00 85.94 113 ASN A O 1
ATOM 920 N N . TYR A 1 114 ? -9.808 1.751 7.717 1.00 87.38 114 TYR A N 1
ATOM 921 C CA . TYR A 1 114 ? -8.873 1.069 8.597 1.00 87.38 114 TYR A CA 1
ATOM 922 C C . TYR A 1 114 ? -7.418 1.463 8.326 1.00 87.38 114 TYR A C 1
ATOM 924 O O . TYR A 1 114 ? -6.535 1.016 9.059 1.00 87.38 114 TYR A O 1
ATOM 932 N N . ALA A 1 115 ? -7.143 2.307 7.324 1.00 87.19 115 ALA A N 1
ATOM 933 C CA . ALA A 1 115 ? -5.793 2.777 7.029 1.00 87.19 115 ALA A CA 1
ATOM 934 C C . ALA A 1 115 ? -5.159 3.493 8.238 1.00 87.19 115 ALA A C 1
ATOM 936 O O . ALA A 1 115 ? -5.778 4.318 8.922 1.00 87.19 115 ALA A O 1
ATOM 937 N N . ASN A 1 116 ? -3.901 3.154 8.517 1.00 87.12 116 ASN A N 1
ATOM 938 C CA . ASN A 1 116 ? -3.188 3.533 9.737 1.00 87.12 116 ASN A CA 1
ATOM 939 C C . ASN A 1 116 ? -1.661 3.563 9.503 1.00 87.12 116 ASN A C 1
ATOM 941 O O . ASN A 1 116 ? -1.199 3.423 8.370 1.00 87.12 116 ASN A O 1
ATOM 945 N N . ARG A 1 117 ? -0.856 3.761 10.556 1.00 87.38 117 ARG A N 1
ATOM 946 C CA . ARG A 1 117 ? 0.616 3.757 10.432 1.00 87.38 117 ARG A CA 1
ATOM 947 C C . ARG A 1 117 ? 1.176 2.426 9.916 1.00 87.38 117 ARG A C 1
ATOM 949 O O . ARG A 1 117 ? 2.061 2.432 9.068 1.00 87.38 117 ARG A O 1
ATOM 956 N N . ALA A 1 118 ? 0.658 1.286 10.378 1.00 89.69 118 ALA A N 1
ATOM 957 C CA . ALA A 1 118 ? 1.162 -0.031 9.979 1.00 89.69 118 ALA A CA 1
ATOM 958 C C . ALA A 1 118 ? 0.908 -0.323 8.494 1.00 89.69 118 ALA A C 1
ATOM 960 O O . ALA A 1 118 ? 1.763 -0.907 7.833 1.00 89.69 118 ALA A O 1
ATOM 961 N N . THR A 1 119 ? -0.223 0.132 7.945 1.00 89.81 119 THR A N 1
ATOM 962 C CA . THR A 1 119 ? -0.503 -0.012 6.508 1.00 89.81 119 THR A CA 1
ATOM 963 C C . THR A 1 119 ? 0.463 0.823 5.671 1.00 89.81 119 THR A C 1
ATOM 965 O O . THR A 1 119 ? 0.950 0.336 4.658 1.00 89.81 119 THR A O 1
ATOM 968 N N . THR A 1 120 ? 0.811 2.037 6.119 1.00 90.19 120 THR A N 1
ATOM 969 C CA . THR A 1 120 ? 1.843 2.853 5.458 1.00 90.19 120 THR A CA 1
ATOM 970 C C . THR A 1 120 ? 3.209 2.171 5.506 1.00 90.19 120 THR A C 1
ATOM 972 O O . THR A 1 120 ? 3.857 2.053 4.477 1.00 90.19 120 THR A O 1
ATOM 975 N N . VAL A 1 121 ? 3.631 1.640 6.658 1.00 90.25 121 VAL A N 1
ATOM 976 C CA . VAL A 1 121 ? 4.908 0.909 6.755 1.00 90.25 121 VAL A CA 1
ATOM 977 C C . VAL A 1 121 ? 4.930 -0.308 5.825 1.00 90.25 121 VAL A C 1
ATOM 979 O O . VAL A 1 121 ? 5.908 -0.513 5.114 1.00 90.25 121 VAL A O 1
ATOM 982 N N . ALA A 1 122 ? 3.856 -1.102 5.795 1.00 91.25 122 ALA A N 1
ATOM 983 C CA . ALA A 1 122 ? 3.766 -2.270 4.919 1.00 91.25 122 ALA A CA 1
ATOM 984 C C . ALA A 1 122 ? 3.833 -1.891 3.430 1.00 91.25 122 ALA A C 1
ATOM 986 O O . ALA A 1 122 ? 4.517 -2.564 2.664 1.00 91.25 122 ALA A O 1
ATOM 987 N N . HIS A 1 123 ? 3.152 -0.810 3.040 1.00 94.19 123 HIS A N 1
ATOM 988 C CA . HIS A 1 123 ? 3.211 -0.248 1.692 1.00 94.19 123 HIS A CA 1
ATOM 989 C C . HIS A 1 123 ? 4.650 0.133 1.312 1.00 94.19 123 HIS A C 1
ATOM 991 O O . HIS A 1 123 ? 5.172 -0.352 0.312 1.00 94.19 123 HIS A O 1
ATOM 997 N N . GLU A 1 124 ? 5.321 0.922 2.153 1.00 92.31 124 GLU A N 1
ATOM 998 C CA . GLU A 1 124 ? 6.675 1.403 1.873 1.00 92.31 124 GLU A CA 1
ATOM 999 C C . GLU A 1 124 ? 7.711 0.273 1.840 1.00 92.31 124 GLU A C 1
ATOM 1001 O O . GLU A 1 124 ? 8.581 0.249 0.973 1.00 92.31 124 GLU A O 1
ATOM 1006 N N . LEU A 1 125 ? 7.611 -0.716 2.737 1.00 91.25 125 LEU A N 1
ATOM 1007 C CA . LEU A 1 125 ? 8.523 -1.866 2.735 1.00 91.25 125 LEU A CA 1
ATOM 1008 C C . LEU A 1 125 ? 8.472 -2.641 1.413 1.00 91.25 125 LEU A C 1
ATOM 1010 O O . LEU A 1 125 ? 9.493 -3.153 0.964 1.00 91.25 125 LEU A O 1
ATOM 1014 N N . LEU A 1 126 ? 7.311 -2.719 0.766 1.00 92.88 126 LEU A N 1
ATOM 1015 C CA . LEU A 1 126 ? 7.169 -3.418 -0.509 1.00 92.88 126 LEU A CA 1
ATOM 1016 C C . LEU A 1 126 ? 7.811 -2.675 -1.687 1.00 92.88 126 LEU A C 1
ATOM 1018 O O . LEU A 1 126 ? 8.110 -3.310 -2.696 1.00 92.88 126 LEU A O 1
ATOM 1022 N N . HIS A 1 127 ? 8.089 -1.376 -1.568 1.00 93.38 127 HIS A N 1
ATOM 1023 C CA . HIS A 1 127 ? 8.893 -0.657 -2.560 1.00 93.38 127 HIS A CA 1
ATOM 1024 C C . HIS A 1 127 ? 10.380 -1.014 -2.513 1.00 93.38 127 HIS A C 1
ATOM 1026 O O . HIS A 1 127 ? 11.118 -0.655 -3.425 1.00 93.38 127 HIS A O 1
ATOM 1032 N N . ILE A 1 128 ? 10.844 -1.725 -1.486 1.00 90.31 128 ILE A N 1
ATOM 1033 C CA . ILE A 1 128 ? 12.238 -2.149 -1.386 1.00 90.31 128 ILE A CA 1
ATOM 1034 C C . ILE A 1 128 ? 12.455 -3.384 -2.264 1.00 90.31 128 ILE A C 1
ATOM 1036 O O . ILE A 1 128 ? 11.853 -4.428 -2.023 1.00 90.31 128 ILE A O 1
ATOM 1040 N N . SER A 1 129 ? 13.355 -3.293 -3.246 1.00 90.00 129 SER A N 1
ATOM 1041 C CA . SER A 1 129 ? 13.571 -4.336 -4.271 1.00 90.00 129 SER A CA 1
ATOM 1042 C C . SER A 1 129 ? 13.881 -5.743 -3.736 1.00 90.00 129 SER A C 1
ATOM 1044 O O . SER A 1 129 ? 13.482 -6.742 -4.334 1.00 90.00 129 SER A O 1
ATOM 1046 N N . TRP A 1 130 ? 14.566 -5.854 -2.593 1.00 87.62 130 TRP A N 1
ATOM 1047 C CA . TRP A 1 130 ? 14.857 -7.148 -1.961 1.00 87.62 130 TRP A CA 1
ATOM 1048 C C . TRP A 1 130 ? 13.707 -7.679 -1.085 1.00 87.62 130 TRP A C 1
ATOM 1050 O O . TRP A 1 130 ? 13.750 -8.831 -0.648 1.00 87.62 130 TRP A O 1
ATOM 1060 N N . ILE A 1 131 ? 12.659 -6.880 -0.864 1.00 89.50 131 ILE A N 1
ATOM 1061 C CA . ILE A 1 131 ? 11.399 -7.288 -0.232 1.00 89.50 131 ILE A CA 1
ATOM 1062 C C . ILE A 1 131 ? 10.350 -7.541 -1.317 1.00 89.50 131 ILE A C 1
ATOM 1064 O O . ILE A 1 131 ? 9.960 -8.690 -1.537 1.00 89.50 131 ILE A O 1
ATOM 1068 N N . GLY A 1 132 ? 9.915 -6.489 -2.008 1.00 91.38 132 GLY A N 1
ATOM 1069 C CA . GLY A 1 132 ? 8.903 -6.547 -3.051 1.00 91.38 132 GLY A CA 1
ATOM 1070 C C . GLY A 1 132 ? 9.532 -6.606 -4.432 1.00 91.38 132 GLY A C 1
ATOM 1071 O O . GLY A 1 132 ? 10.156 -5.653 -4.886 1.00 91.38 132 GLY A O 1
ATOM 1072 N N . SER A 1 133 ? 9.310 -7.717 -5.127 1.00 90.88 133 SER A N 1
ATOM 1073 C CA . SER A 1 133 ? 9.779 -7.923 -6.495 1.00 90.88 133 SER A CA 1
ATOM 1074 C C . SER A 1 133 ? 8.578 -8.044 -7.440 1.00 90.88 133 SER A C 1
ATOM 1076 O O . SER A 1 133 ? 7.612 -8.740 -7.095 1.00 90.88 133 SER A O 1
ATOM 1078 N N . PRO A 1 134 ? 8.605 -7.371 -8.602 1.00 90.12 134 PRO A N 1
ATOM 1079 C CA . PRO A 1 134 ? 7.514 -7.425 -9.561 1.00 90.12 134 PRO A CA 1
ATOM 1080 C C . PRO A 1 134 ? 7.601 -8.681 -10.435 1.00 90.12 134 PRO A C 1
ATOM 1082 O O . PRO A 1 134 ? 8.680 -9.234 -10.648 1.00 90.12 134 PRO A O 1
ATOM 1085 N N . ILE A 1 135 ? 6.465 -9.092 -10.992 1.00 87.06 135 ILE A N 1
ATOM 1086 C CA . ILE A 1 135 ? 6.394 -10.085 -12.066 1.00 87.06 135 ILE A CA 1
ATOM 1087 C C . ILE A 1 135 ? 6.392 -9.384 -13.429 1.00 87.06 135 ILE A C 1
ATOM 1089 O O . ILE A 1 135 ? 5.846 -8.288 -13.566 1.00 87.06 135 ILE A O 1
ATOM 1093 N N . ASP A 1 136 ? 7.011 -10.006 -14.434 1.00 81.00 136 ASP A N 1
ATOM 1094 C CA . ASP A 1 136 ? 6.986 -9.566 -15.838 1.00 81.00 136 ASP A CA 1
ATOM 1095 C C . ASP A 1 136 ? 7.356 -8.087 -16.069 1.00 81.00 136 ASP A C 1
ATOM 1097 O O . ASP A 1 136 ? 6.921 -7.452 -17.028 1.00 81.00 136 ASP A O 1
ATOM 1101 N N . SER A 1 137 ? 8.202 -7.527 -15.203 1.00 76.12 137 SER A N 1
ATOM 1102 C CA . SER A 1 137 ? 8.636 -6.132 -15.279 1.00 76.12 137 SER A CA 1
ATOM 1103 C C . SER A 1 137 ? 10.163 -6.040 -15.363 1.00 76.12 137 SER A C 1
ATOM 1105 O O . SER A 1 137 ? 10.806 -5.628 -14.400 1.00 76.12 137 SER A O 1
ATOM 1107 N N . PRO A 1 138 ? 10.782 -6.363 -16.515 1.00 58.97 138 PRO A N 1
ATOM 1108 C CA . PRO A 1 138 ? 12.243 -6.343 -16.664 1.00 58.97 138 PRO A CA 1
ATOM 1109 C C . PRO A 1 138 ? 12.857 -4.950 -16.446 1.00 58.97 138 PRO A C 1
ATOM 1111 O O . PRO A 1 138 ? 14.038 -4.835 -16.136 1.00 58.97 138 PRO A O 1
ATOM 1114 N N . ALA A 1 139 ? 12.057 -3.888 -16.586 1.00 67.12 139 ALA A N 1
ATOM 1115 C CA . ALA A 1 139 ? 12.483 -2.507 -16.377 1.00 67.12 139 ALA A CA 1
ATOM 1116 C C . ALA A 1 139 ? 12.448 -2.055 -14.906 1.00 67.12 139 ALA A C 1
ATOM 1118 O O . ALA A 1 139 ? 12.918 -0.960 -14.603 1.00 67.12 139 ALA A O 1
ATOM 1119 N N . ARG A 1 140 ? 11.860 -2.842 -13.994 1.00 76.75 140 ARG A N 1
ATOM 1120 C CA . ARG A 1 140 ? 11.721 -2.466 -12.579 1.00 76.75 140 ARG A CA 1
ATOM 1121 C C . ARG A 1 140 ? 12.140 -3.625 -11.692 1.00 76.75 140 ARG A C 1
ATOM 1123 O O . ARG A 1 140 ? 11.677 -4.743 -11.856 1.00 76.75 140 ARG A O 1
ATOM 1130 N N . ASN A 1 141 ? 12.991 -3.341 -10.721 1.00 85.19 141 ASN A N 1
ATOM 1131 C CA . ASN A 1 141 ? 13.441 -4.307 -9.721 1.00 85.19 141 ASN A CA 1
ATOM 1132 C C . ASN A 1 141 ? 12.582 -4.295 -8.446 1.00 85.19 141 ASN A C 1
ATOM 1134 O O . ASN A 1 141 ? 12.854 -5.072 -7.539 1.00 85.19 141 ASN A O 1
ATOM 1138 N N . GLN A 1 142 ? 11.567 -3.431 -8.372 1.00 88.69 142 GLN A N 1
ATOM 1139 C CA . GLN A 1 142 ? 10.712 -3.261 -7.200 1.00 88.69 142 GLN A CA 1
ATOM 1140 C C . GLN A 1 142 ? 9.235 -3.144 -7.574 1.00 88.69 142 GLN A C 1
ATOM 1142 O O . GLN A 1 142 ? 8.901 -2.752 -8.699 1.00 88.69 142 GLN A O 1
ATOM 1147 N N . LEU A 1 143 ? 8.360 -3.461 -6.618 1.00 92.44 143 LEU A N 1
ATOM 1148 C CA . LEU A 1 143 ? 6.939 -3.130 -6.712 1.00 92.44 143 LEU A CA 1
ATOM 1149 C C . LEU A 1 143 ? 6.761 -1.609 -6.708 1.00 92.44 143 LEU A C 1
ATOM 1151 O O . LEU A 1 143 ? 7.573 -0.865 -6.151 1.00 92.44 143 LEU A O 1
ATOM 1155 N N . ILE A 1 144 ? 5.704 -1.132 -7.352 1.00 91.19 144 ILE A N 1
ATOM 1156 C CA . ILE A 1 144 ? 5.509 0.293 -7.621 1.00 91.19 144 ILE A CA 1
ATOM 1157 C C . ILE A 1 144 ? 4.076 0.721 -7.367 1.00 91.19 144 ILE A C 1
ATOM 1159 O O . ILE A 1 144 ? 3.172 -0.101 -7.272 1.00 91.19 144 ILE A O 1
ATOM 1163 N N . ASP A 1 145 ? 3.890 2.031 -7.273 1.00 91.12 145 ASP A N 1
ATOM 1164 C CA . ASP A 1 145 ? 2.566 2.623 -7.306 1.00 91.12 145 ASP A CA 1
ATOM 1165 C C . ASP A 1 145 ? 2.095 2.687 -8.748 1.00 91.12 145 ASP A C 1
ATOM 1167 O O . ASP A 1 145 ? 2.676 3.403 -9.574 1.00 91.12 145 ASP A O 1
ATOM 1171 N N . ILE A 1 146 ? 1.051 1.930 -9.056 1.00 89.75 146 ILE A N 1
ATOM 1172 C CA . ILE A 1 146 ? 0.435 1.956 -10.377 1.00 89.75 146 ILE A CA 1
ATOM 1173 C C . ILE A 1 146 ? -0.409 3.223 -10.507 1.00 89.75 146 ILE A C 1
ATOM 1175 O O . ILE A 1 146 ? -1.173 3.569 -9.607 1.00 89.75 146 ILE A O 1
ATOM 1179 N N . PHE A 1 147 ? -0.267 3.921 -11.630 1.00 87.06 147 PHE A N 1
ATOM 1180 C CA . PHE A 1 147 ? -1.187 4.988 -12.012 1.00 87.06 147 PHE A CA 1
ATOM 1181 C C . PHE A 1 147 ? -2.430 4.387 -12.657 1.00 87.06 147 PHE A C 1
ATOM 1183 O O . PHE A 1 147 ? -2.333 3.405 -13.388 1.00 87.06 147 PHE A O 1
ATOM 1190 N N . MET A 1 148 ? -3.582 4.995 -12.398 1.00 85.81 148 MET A N 1
ATOM 1191 C CA . MET A 1 148 ? -4.819 4.665 -13.097 1.00 85.81 148 MET A CA 1
ATOM 1192 C C . MET A 1 148 ? -4.714 5.040 -14.585 1.00 85.81 148 MET A C 1
ATOM 1194 O O . MET A 1 148 ? -3.827 5.819 -14.944 1.00 85.81 148 MET A O 1
ATOM 1198 N N . PRO A 1 149 ? -5.583 4.509 -15.465 1.00 83.44 149 PRO A N 1
ATOM 1199 C CA . PRO A 1 149 ? -5.385 4.576 -16.921 1.00 83.44 149 PRO A CA 1
ATOM 1200 C C . PRO A 1 149 ? -5.260 5.980 -17.509 1.00 83.44 149 PRO A C 1
ATOM 1202 O O . PRO A 1 149 ? -4.594 6.172 -18.524 1.00 83.44 149 PRO A O 1
ATOM 1205 N N . ASP A 1 150 ? -5.873 6.973 -16.870 1.00 78.50 150 ASP A N 1
ATOM 1206 C CA . ASP A 1 150 ? -5.798 8.372 -17.289 1.00 78.50 150 ASP A CA 1
ATOM 1207 C C . ASP A 1 150 ? -4.526 9.097 -16.804 1.00 78.50 150 ASP A C 1
ATOM 1209 O O . ASP A 1 150 ? -4.291 10.250 -17.159 1.00 78.50 150 ASP A O 1
ATOM 1213 N N . GLY A 1 151 ? -3.703 8.427 -15.992 1.00 79.50 151 GLY A N 1
ATOM 1214 C CA . GLY A 1 151 ? -2.442 8.925 -15.453 1.00 79.50 151 GLY A CA 1
ATOM 1215 C C . GLY A 1 151 ? -2.573 9.971 -14.344 1.00 79.50 151 GLY A C 1
ATOM 1216 O O . GLY A 1 151 ? -1.548 10.436 -13.843 1.00 79.50 151 GLY A O 1
ATOM 1217 N N . ASN A 1 152 ? -3.788 10.348 -13.933 1.00 78.25 152 ASN A N 1
ATOM 1218 C CA . ASN A 1 152 ? -3.998 11.504 -13.055 1.00 78.25 152 ASN A CA 1
ATOM 1219 C C . ASN A 1 152 ? -3.887 11.169 -11.564 1.00 78.25 152 ASN A C 1
ATOM 1221 O O . ASN A 1 152 ? -3.583 12.046 -10.754 1.00 78.25 152 ASN A O 1
ATOM 1225 N N . TRP A 1 153 ? -4.104 9.909 -11.179 1.00 81.38 153 TRP A N 1
ATOM 1226 C CA . TRP A 1 153 ? -3.913 9.462 -9.801 1.00 81.38 153 TRP A CA 1
ATOM 1227 C C . TRP A 1 153 ? -3.359 8.041 -9.725 1.00 81.38 153 TRP A C 1
ATOM 1229 O O . TRP A 1 153 ? -3.376 7.279 -10.690 1.00 81.38 153 TRP A O 1
ATOM 1239 N N . LYS A 1 154 ? -2.831 7.697 -8.551 1.00 86.06 154 LYS A N 1
ATOM 1240 C CA . LYS A 1 154 ? -2.312 6.363 -8.249 1.00 86.06 154 LYS A CA 1
ATOM 1241 C C . LYS A 1 154 ? -3.409 5.476 -7.681 1.00 86.06 154 LYS A C 1
ATOM 1243 O O . LYS A 1 154 ? -4.276 5.958 -6.954 1.00 86.06 154 LYS A O 1
ATOM 1248 N N . ALA A 1 155 ? -3.327 4.181 -7.956 1.00 88.69 155 ALA A N 1
ATOM 1249 C CA . ALA A 1 155 ? -4.260 3.168 -7.495 1.00 88.69 155 ALA A CA 1
ATOM 1250 C C . ALA A 1 155 ? -4.108 2.891 -5.990 1.00 88.69 155 ALA A C 1
ATOM 1252 O O . ALA A 1 155 ? -3.601 1.848 -5.572 1.00 88.69 155 ALA A O 1
ATOM 1253 N N . TYR A 1 156 ? -4.518 3.857 -5.168 1.00 87.56 156 TYR A N 1
ATOM 1254 C CA . TYR A 1 156 ? -4.331 3.828 -3.722 1.00 87.56 156 TYR A CA 1
ATOM 1255 C C . TYR A 1 156 ? -5.563 3.365 -2.956 1.00 87.56 156 TYR A C 1
ATOM 1257 O O . TYR A 1 156 ? -5.409 2.659 -1.957 1.00 87.56 156 TYR A O 1
ATOM 1265 N N . ARG A 1 157 ? -6.768 3.728 -3.410 1.00 87.56 157 ARG A N 1
ATOM 1266 C CA . ARG A 1 157 ? -8.021 3.369 -2.731 1.00 87.56 157 ARG A CA 1
ATOM 1267 C C . ARG A 1 157 ? -8.330 1.891 -2.935 1.00 87.56 157 ARG A C 1
ATOM 1269 O O . ARG A 1 157 ? -7.906 1.291 -3.927 1.00 87.56 157 ARG A O 1
ATOM 1276 N N . THR A 1 158 ? -9.139 1.314 -2.052 1.00 86.75 158 THR A N 1
ATOM 1277 C CA . THR A 1 158 ? -9.607 -0.074 -2.213 1.00 86.75 158 THR A CA 1
ATOM 1278 C C . THR A 1 158 ? -10.311 -0.289 -3.553 1.00 86.75 158 THR A C 1
ATOM 1280 O O . THR A 1 158 ? -10.081 -1.301 -4.211 1.00 86.75 158 THR A O 1
ATOM 1283 N N . VAL A 1 159 ? -11.113 0.685 -3.998 1.00 85.88 159 VAL A N 1
ATOM 1284 C CA . VAL A 1 159 ? -11.817 0.644 -5.289 1.00 85.88 159 VAL A CA 1
ATOM 1285 C C . VAL A 1 159 ? -10.857 0.666 -6.484 1.00 85.88 159 VAL A C 1
ATOM 1287 O O . VAL A 1 159 ? -11.073 -0.070 -7.443 1.00 85.88 159 VAL A O 1
ATOM 1290 N N . ASP A 1 160 ? -9.760 1.426 -6.403 1.00 86.81 160 ASP A N 1
ATOM 1291 C CA . ASP A 1 160 ? -8.740 1.469 -7.457 1.00 86.81 160 ASP A CA 1
ATOM 1292 C C . ASP A 1 160 ? -8.007 0.125 -7.555 1.00 86.81 160 ASP A C 1
ATOM 1294 O O . ASP A 1 160 ? -7.842 -0.440 -8.633 1.00 86.81 160 ASP A O 1
ATOM 1298 N N . CYS A 1 161 ? -7.626 -0.438 -6.405 1.00 89.38 161 CYS A N 1
ATOM 1299 C CA . CYS A 1 161 ? -6.948 -1.732 -6.331 1.00 89.38 161 CYS A CA 1
ATOM 1300 C C . CYS A 1 161 ? -7.838 -2.891 -6.801 1.00 89.38 161 CYS A C 1
ATOM 1302 O O . CYS A 1 161 ? -7.334 -3.848 -7.390 1.00 89.38 161 CYS A O 1
ATOM 1304 N N . LYS A 1 162 ? -9.152 -2.810 -6.553 1.00 88.31 162 LYS A N 1
ATOM 1305 C CA . LYS A 1 162 ? -10.146 -3.750 -7.089 1.00 88.31 162 LYS A CA 1
ATOM 1306 C C . LYS A 1 162 ? -10.241 -3.650 -8.605 1.00 88.31 162 LYS A C 1
ATOM 1308 O O . LYS A 1 162 ? -10.262 -4.687 -9.255 1.00 88.31 162 LYS A O 1
ATOM 1313 N N . TYR A 1 163 ? -10.249 -2.438 -9.163 1.00 89.19 163 TYR A N 1
ATOM 1314 C CA . TYR A 1 163 ? -10.199 -2.259 -10.612 1.00 89.19 163 TYR A CA 1
ATOM 1315 C C . TYR A 1 163 ? -8.942 -2.907 -11.205 1.00 89.19 163 TYR A C 1
ATOM 1317 O O . TYR A 1 163 ? -9.072 -3.720 -12.109 1.00 89.19 163 TYR A O 1
ATOM 1325 N N . LEU A 1 164 ? -7.751 -2.687 -10.636 1.00 89.06 164 LEU A N 1
ATOM 1326 C CA . LEU A 1 164 ? -6.532 -3.358 -11.120 1.00 89.06 164 LEU A CA 1
ATOM 1327 C C . LEU A 1 164 ? -6.605 -4.894 -11.061 1.00 89.06 164 LEU A C 1
ATOM 1329 O O . LEU A 1 164 ? -5.945 -5.575 -11.844 1.00 89.06 164 LEU A O 1
ATOM 1333 N N . ALA A 1 165 ? -7.347 -5.445 -10.096 1.00 87.69 165 ALA A N 1
ATOM 1334 C CA . ALA A 1 165 ? -7.482 -6.888 -9.901 1.00 87.69 165 ALA A CA 1
ATOM 1335 C C . ALA A 1 165 ? -8.568 -7.533 -10.779 1.00 87.69 165 ALA A C 1
ATOM 1337 O O . ALA A 1 165 ? -8.524 -8.743 -10.991 1.00 87.69 165 ALA A O 1
ATOM 1338 N N . HIS A 1 166 ? -9.545 -6.754 -11.252 1.00 85.12 166 HIS A N 1
ATOM 1339 C CA . HIS A 1 166 ? -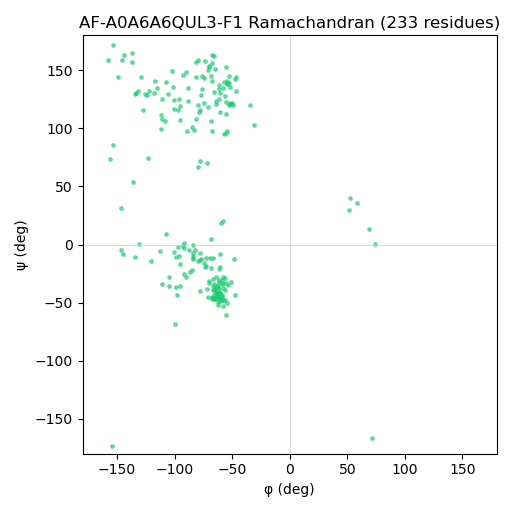10.721 -7.255 -11.972 1.00 85.12 166 HIS A CA 1
ATOM 1340 C C . HIS A 1 166 ? -10.884 -6.706 -13.391 1.00 85.12 166 HIS A C 1
ATOM 1342 O O . HIS A 1 166 ? -11.709 -7.235 -14.132 1.00 85.12 166 HIS A O 1
ATOM 1348 N N . SER A 1 167 ? -10.164 -5.647 -13.760 1.00 81.19 167 SER A N 1
ATOM 1349 C CA . SER A 1 167 ? -10.253 -5.051 -15.090 1.00 81.19 167 SER A CA 1
ATOM 1350 C C . SER A 1 167 ? -9.833 -6.055 -16.157 1.00 81.19 167 SER A C 1
ATOM 1352 O O . SER A 1 167 ? -8.843 -6.766 -16.000 1.00 81.19 167 SER A O 1
ATOM 1354 N N . GLU A 1 168 ? -10.583 -6.088 -17.255 1.00 75.62 168 GLU A N 1
ATOM 1355 C CA . GLU A 1 168 ? -10.261 -6.891 -18.441 1.00 75.62 168 GLU A CA 1
ATOM 1356 C C . GLU A 1 168 ? -9.279 -6.175 -19.379 1.00 75.62 168 GLU A C 1
ATOM 1358 O O . GLU A 1 168 ? -8.766 -6.776 -20.323 1.00 75.62 168 GLU A O 1
ATOM 1363 N N . ILE A 1 169 ? -9.051 -4.879 -19.150 1.00 69.94 169 ILE A N 1
ATOM 1364 C CA . ILE A 1 169 ? -8.266 -4.006 -20.030 1.00 69.94 169 ILE A CA 1
ATOM 1365 C C . ILE A 1 169 ? -6.884 -3.729 -19.433 1.00 69.94 169 ILE A C 1
ATOM 1367 O O . ILE A 1 169 ? -5.920 -3.517 -20.174 1.00 69.94 169 ILE A O 1
ATOM 1371 N N . GLU A 1 170 ? -6.760 -3.757 -18.103 1.00 72.25 170 GLU A N 1
ATOM 1372 C CA . GLU A 1 170 ? -5.445 -3.655 -17.484 1.00 72.25 170 GLU A CA 1
ATOM 1373 C C . GLU A 1 170 ? -4.602 -4.897 -17.797 1.00 72.25 170 GLU A C 1
ATOM 1375 O O . GLU A 1 170 ? -5.109 -6.017 -17.753 1.00 72.25 170 GLU A O 1
ATOM 1380 N N . PRO A 1 171 ? -3.293 -4.736 -18.065 1.00 72.56 171 PRO A N 1
ATOM 1381 C CA . PRO A 1 171 ? -2.362 -5.848 -18.124 1.00 72.56 171 PRO A CA 1
ATOM 1382 C C . PRO A 1 171 ? -2.546 -6.780 -16.924 1.00 72.56 171 PRO A C 1
ATOM 1384 O O . PRO A 1 171 ? -2.516 -6.311 -15.782 1.00 72.56 171 PRO A O 1
ATOM 1387 N N . ASP A 1 172 ? -2.618 -8.090 -17.196 1.00 70.81 172 ASP A N 1
ATOM 1388 C CA . ASP A 1 172 ? -2.884 -9.189 -16.244 1.00 70.81 172 ASP A CA 1
ATOM 1389 C C . ASP A 1 172 ? -2.047 -9.158 -14.946 1.00 70.81 172 ASP A C 1
ATOM 1391 O O . ASP A 1 172 ? -2.318 -9.893 -14.001 1.00 70.81 172 ASP A O 1
ATOM 1395 N N . VAL A 1 173 ? -0.999 -8.332 -14.888 1.00 83.25 173 VAL A N 1
ATOM 1396 C CA . VAL A 1 173 ? 0.001 -8.289 -13.818 1.00 83.25 173 VAL A CA 1
ATOM 1397 C C . VAL A 1 173 ? -0.015 -7.012 -12.978 1.00 83.25 173 VAL A C 1
ATOM 1399 O O . VAL A 1 173 ? 0.745 -6.914 -12.015 1.00 83.25 173 VAL A O 1
ATOM 1402 N N . GLN A 1 174 ? -0.826 -6.002 -13.311 1.00 87.31 174 GLN A N 1
ATOM 1403 C CA . GLN A 1 174 ? -0.742 -4.715 -12.608 1.00 87.31 174 GLN A CA 1
ATOM 1404 C C . GLN A 1 174 ? -1.087 -4.831 -11.118 1.00 87.31 174 GLN A C 1
ATOM 1406 O O . GLN A 1 174 ? -0.369 -4.281 -10.286 1.00 87.31 174 GLN A O 1
ATOM 1411 N N . HIS A 1 175 ? -2.120 -5.594 -10.753 1.00 87.88 175 HIS A N 1
ATOM 1412 C CA . HIS A 1 175 ? -2.517 -5.767 -9.352 1.00 87.88 175 HIS A CA 1
ATOM 1413 C C . HIS A 1 175 ? -1.456 -6.472 -8.496 1.00 87.88 175 HIS A C 1
ATOM 1415 O O . HIS A 1 175 ? -1.264 -6.096 -7.344 1.00 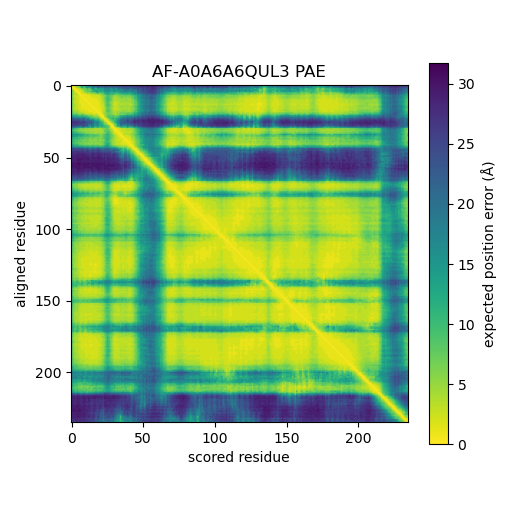87.88 175 HIS A O 1
ATOM 1421 N N . VAL A 1 176 ? -0.733 -7.460 -9.038 1.00 89.69 176 VAL A N 1
ATOM 1422 C CA . VAL A 1 176 ? 0.376 -8.130 -8.324 1.00 89.69 176 VAL A CA 1
ATOM 1423 C C . VAL A 1 176 ? 1.663 -7.305 -8.305 1.00 89.69 176 VAL A C 1
ATOM 1425 O O . VAL A 1 176 ? 2.567 -7.617 -7.530 1.00 89.69 176 VAL A O 1
ATOM 1428 N N . ASN A 1 177 ? 1.748 -6.257 -9.128 1.00 92.12 177 ASN A N 1
ATOM 1429 C CA . ASN A 1 177 ? 2.865 -5.314 -9.166 1.00 92.12 177 ASN A CA 1
ATOM 1430 C C . ASN A 1 177 ? 2.592 -4.012 -8.391 1.00 92.12 177 ASN A C 1
ATOM 1432 O O . ASN A 1 177 ? 3.525 -3.237 -8.162 1.00 92.12 177 ASN A O 1
ATOM 1436 N N . ASN A 1 178 ? 1.342 -3.785 -7.972 1.00 93.44 178 ASN A N 1
ATOM 1437 C CA . ASN A 1 178 ? 0.919 -2.626 -7.197 1.00 93.44 178 ASN A CA 1
ATOM 1438 C C . ASN A 1 178 ? 1.065 -2.879 -5.693 1.00 93.44 178 ASN A C 1
ATOM 1440 O O . ASN A 1 178 ? 0.456 -3.799 -5.143 1.00 93.44 178 ASN A O 1
ATOM 1444 N N . VAL A 1 179 ? 1.813 -2.030 -4.991 1.00 94.31 179 VAL A N 1
ATOM 1445 C CA . VAL A 1 179 ? 2.035 -2.179 -3.540 1.00 94.31 179 VAL A CA 1
ATOM 1446 C C . VAL A 1 179 ? 0.747 -2.071 -2.713 1.00 94.31 179 VAL A C 1
ATOM 1448 O O . VAL A 1 179 ? 0.582 -2.802 -1.732 1.00 94.31 179 VAL A O 1
ATOM 1451 N N . ASN A 1 180 ? -0.213 -1.229 -3.118 1.00 93.06 180 ASN A N 1
ATOM 1452 C CA . ASN A 1 180 ? -1.460 -1.054 -2.367 1.00 93.06 180 ASN A CA 1
ATOM 1453 C C . ASN A 1 180 ? -2.339 -2.305 -2.374 1.00 93.06 180 ASN A C 1
ATOM 1455 O O . ASN A 1 180 ? -3.036 -2.544 -1.389 1.00 93.06 180 ASN A O 1
ATOM 1459 N N . ASN A 1 181 ? -2.282 -3.138 -3.418 1.00 93.50 181 ASN A N 1
ATOM 1460 C CA . ASN A 1 181 ? -3.028 -4.396 -3.448 1.00 93.50 181 ASN A CA 1
ATOM 1461 C C . ASN A 1 181 ? -2.584 -5.340 -2.315 1.00 93.50 181 ASN A C 1
ATOM 1463 O O . ASN A 1 181 ? -3.435 -5.909 -1.630 1.00 93.50 181 ASN A O 1
ATOM 1467 N N . TYR A 1 182 ? -1.277 -5.451 -2.055 1.00 94.62 182 TYR A N 1
ATOM 1468 C CA . TYR A 1 182 ? -0.755 -6.235 -0.929 1.00 94.62 182 TYR A CA 1
ATOM 1469 C C . TYR A 1 182 ? -1.134 -5.618 0.414 1.00 94.62 182 TYR A C 1
ATOM 1471 O O . TYR A 1 182 ? -1.594 -6.323 1.308 1.00 94.62 182 TYR A O 1
ATOM 1479 N N . MET A 1 183 ? -0.973 -4.300 0.557 1.00 93.44 183 MET A N 1
ATOM 1480 C CA . MET A 1 183 ? -1.326 -3.585 1.784 1.00 93.44 183 MET A CA 1
ATOM 1481 C C . MET A 1 183 ? -2.800 -3.808 2.161 1.00 93.44 183 MET A C 1
ATOM 1483 O O . MET A 1 183 ? -3.090 -4.139 3.313 1.00 93.44 183 MET A O 1
ATOM 1487 N N . TRP A 1 184 ? -3.728 -3.668 1.206 1.00 91.69 184 TRP A N 1
ATOM 1488 C CA . TRP A 1 184 ? -5.147 -3.928 1.454 1.00 91.69 184 TRP A CA 1
ATOM 1489 C C . TRP A 1 184 ? -5.413 -5.388 1.794 1.00 91.69 184 TRP A C 1
ATOM 1491 O O . TRP A 1 184 ? -6.191 -5.666 2.706 1.00 91.69 184 TRP A O 1
ATOM 1501 N N . TRP A 1 185 ? -4.730 -6.320 1.126 1.00 92.06 185 TRP A N 1
ATOM 1502 C CA . TRP A 1 185 ? -4.826 -7.737 1.453 1.00 92.06 185 TRP A CA 1
ATOM 1503 C C . TRP A 1 185 ? -4.363 -8.022 2.890 1.00 92.06 185 TRP A C 1
ATOM 1505 O O . TRP A 1 185 ? -5.086 -8.689 3.629 1.00 92.06 185 TRP A O 1
ATOM 1515 N N . PHE A 1 186 ? -3.229 -7.472 3.340 1.00 92.62 186 PHE A N 1
ATOM 1516 C CA . PHE A 1 186 ? -2.755 -7.636 4.722 1.00 92.62 186 PHE A CA 1
ATOM 1517 C C . PHE A 1 186 ? -3.757 -7.110 5.745 1.00 92.62 186 PHE A C 1
ATOM 1519 O O . PHE A 1 186 ? -4.075 -7.802 6.713 1.00 92.62 186 PHE A O 1
ATOM 1526 N N . LEU A 1 187 ? -4.272 -5.899 5.522 1.00 91.88 187 LEU A N 1
ATOM 1527 C CA . LEU A 1 187 ? -5.216 -5.264 6.435 1.00 91.88 187 LEU A CA 1
ATOM 1528 C C . LEU A 1 187 ? -6.531 -6.044 6.518 1.00 91.88 187 LEU A C 1
ATOM 1530 O O . LEU A 1 187 ? -7.026 -6.293 7.615 1.00 91.88 187 LEU A O 1
ATOM 1534 N N . ALA A 1 188 ? -7.064 -6.479 5.374 1.00 92.38 188 ALA A N 1
ATOM 1535 C CA . ALA A 1 188 ? -8.280 -7.280 5.328 1.00 92.38 188 ALA A CA 1
ATOM 1536 C C . ALA A 1 188 ? -8.102 -8.622 6.051 1.00 92.38 188 ALA A C 1
ATOM 1538 O O . ALA A 1 188 ? -8.942 -8.980 6.873 1.00 92.38 188 ALA A O 1
ATOM 1539 N N . ASN A 1 189 ? -6.992 -9.334 5.812 1.00 92.38 189 ASN A N 1
ATOM 1540 C CA . ASN A 1 189 ? -6.703 -10.596 6.502 1.00 92.38 189 ASN A CA 1
ATOM 1541 C C . ASN A 1 189 ? -6.579 -10.398 8.015 1.00 92.38 189 ASN A C 1
ATOM 1543 O O . ASN A 1 189 ? -7.126 -11.186 8.781 1.00 92.38 189 ASN A O 1
ATOM 1547 N N . TYR A 1 190 ? -5.905 -9.334 8.457 1.00 92.38 190 TYR A N 1
ATOM 1548 C CA . TYR A 1 190 ? -5.804 -9.016 9.879 1.00 92.38 190 TYR A CA 1
ATOM 1549 C C . TYR A 1 190 ? -7.186 -8.817 10.519 1.00 92.38 190 TYR A C 1
ATOM 1551 O O . TYR A 1 190 ? -7.450 -9.357 11.593 1.00 92.38 190 TYR A O 1
ATOM 1559 N N . ILE A 1 191 ? -8.078 -8.074 9.856 1.00 91.75 191 ILE A N 1
ATOM 1560 C CA . ILE A 1 191 ? -9.428 -7.805 10.365 1.00 91.75 191 ILE A CA 1
ATOM 1561 C C . ILE A 1 191 ? -10.271 -9.082 10.389 1.00 91.75 191 ILE A C 1
ATOM 1563 O O . ILE A 1 191 ? -10.857 -9.376 11.429 1.00 91.75 191 ILE A O 1
ATOM 1567 N N . ILE A 1 192 ? -10.265 -9.871 9.307 1.00 92.94 192 ILE A N 1
ATOM 1568 C CA . ILE A 1 192 ? -10.966 -11.164 9.246 1.00 92.94 192 ILE A CA 1
ATOM 1569 C C . ILE A 1 192 ? -10.520 -12.061 10.402 1.00 92.94 192 ILE A C 1
ATOM 1571 O O . ILE A 1 192 ? -11.351 -12.575 11.140 1.00 92.94 192 ILE A O 1
ATOM 1575 N N . HIS A 1 193 ? -9.212 -12.219 10.610 1.00 92.69 193 HIS A N 1
ATOM 1576 C CA . HIS A 1 193 ? -8.704 -13.114 11.647 1.00 92.69 193 HIS A CA 1
ATOM 1577 C C . HIS A 1 193 ? -8.953 -12.616 13.074 1.00 92.69 193 HIS A C 1
ATOM 1579 O O . HIS A 1 193 ? -9.099 -13.437 13.977 1.00 92.69 193 HIS A O 1
ATOM 1585 N N . LYS A 1 194 ? -8.971 -11.298 13.301 1.00 92.19 194 LYS A N 1
ATOM 1586 C CA . LYS A 1 194 ? -9.129 -10.726 14.647 1.00 92.19 194 LYS A CA 1
ATOM 1587 C C . LYS A 1 194 ? -10.591 -10.477 15.034 1.00 92.19 194 LYS A C 1
ATOM 1589 O O . LYS A 1 194 ? -10.892 -10.508 16.223 1.00 92.19 194 LYS A O 1
ATOM 1594 N N . TYR A 1 195 ? -11.479 -10.237 14.068 1.00 89.69 195 TYR A N 1
ATOM 1595 C CA . TYR A 1 195 ? -12.863 -9.803 14.311 1.00 89.69 195 TYR A CA 1
ATOM 1596 C C . TYR A 1 195 ? -13.931 -10.601 13.551 1.00 89.69 195 TYR A C 1
ATOM 1598 O O . TYR A 1 195 ? -15.109 -10.298 13.707 1.00 89.69 195 TYR A O 1
ATOM 1606 N N . ASP A 1 196 ? -13.544 -11.600 12.755 1.00 90.12 196 ASP A N 1
ATOM 1607 C CA . ASP A 1 196 ? -14.457 -12.519 12.058 1.00 90.12 196 ASP A CA 1
ATOM 1608 C C . ASP A 1 196 ? -15.459 -11.829 11.108 1.00 90.12 196 ASP A C 1
ATOM 1610 O O . ASP A 1 196 ? -16.610 -12.234 10.961 1.00 90.12 196 ASP A O 1
ATOM 1614 N N . PHE A 1 197 ? -15.026 -10.757 10.437 1.00 88.25 197 PHE A N 1
ATOM 1615 C CA . PHE A 1 197 ? -15.797 -10.131 9.360 1.00 88.25 197 PHE A CA 1
ATOM 1616 C C . PHE A 1 197 ? -14.889 -9.570 8.260 1.00 88.25 197 PHE A C 1
ATOM 1618 O O . PHE A 1 197 ? -13.709 -9.289 8.481 1.00 88.25 197 PHE A O 1
ATOM 1625 N N . TYR A 1 198 ? -15.448 -9.389 7.060 1.00 84.31 198 TYR A N 1
ATOM 1626 C CA . TYR A 1 198 ? -14.728 -8.857 5.903 1.00 84.31 198 TYR A CA 1
ATOM 1627 C C . TYR A 1 198 ? -15.172 -7.425 5.557 1.00 84.31 198 TYR A C 1
ATOM 1629 O O . TYR A 1 198 ? -16.253 -7.245 4.988 1.00 84.31 198 TYR A O 1
ATOM 1637 N N . PRO A 1 199 ? -14.351 -6.396 5.839 1.00 81.44 199 PRO A N 1
ATOM 1638 C CA . PRO A 1 199 ? -14.569 -5.060 5.298 1.00 81.44 199 PRO A CA 1
ATOM 1639 C C . PRO A 1 199 ? -14.182 -5.039 3.814 1.00 81.44 199 PRO A C 1
ATOM 1641 O O . PRO A 1 199 ? -13.043 -5.320 3.445 1.00 81.44 199 PRO A O 1
ATOM 1644 N N . SER A 1 200 ? -15.128 -4.682 2.949 1.00 74.25 200 SER A N 1
ATOM 1645 C CA . SER A 1 200 ? -14.913 -4.627 1.497 1.00 74.25 200 SER A CA 1
ATOM 1646 C C . SER A 1 200 ? -14.611 -3.207 1.009 1.00 74.25 200 SER A C 1
ATOM 1648 O O . SER A 1 200 ? -13.754 -3.017 0.147 1.00 74.25 200 SER A O 1
ATOM 1650 N N . GLY A 1 201 ? -15.344 -2.205 1.501 1.00 69.50 201 GLY A N 1
ATOM 1651 C CA . GLY A 1 201 ? -15.505 -0.914 0.818 1.00 69.50 201 GLY A CA 1
ATOM 1652 C C . GLY A 1 201 ? -16.384 -1.004 -0.437 1.00 69.50 201 GLY A C 1
ATOM 1653 O O . GLY A 1 201 ? -17.047 -2.023 -0.661 1.00 69.50 201 GLY A O 1
ATOM 1654 N N . SER A 1 202 ? -16.363 0.048 -1.265 1.00 67.56 202 SER A N 1
ATOM 1655 C CA . SER A 1 202 ? -17.151 0.141 -2.506 1.00 67.56 202 SER A CA 1
ATOM 1656 C C . SER A 1 202 ? -16.958 -1.081 -3.401 1.00 67.56 202 SER A C 1
ATOM 1658 O O . SER A 1 202 ? -15.836 -1.544 -3.635 1.00 67.56 202 SER A O 1
ATOM 1660 N N . THR A 1 203 ? -18.061 -1.591 -3.940 1.00 66.50 203 THR A N 1
ATOM 1661 C CA . THR A 1 203 ? -18.045 -2.530 -5.062 1.00 66.50 203 THR A CA 1
ATOM 1662 C C . THR A 1 203 ? -17.781 -1.755 -6.346 1.00 66.50 203 THR A C 1
ATOM 1664 O O . THR A 1 203 ? -18.470 -0.771 -6.616 1.00 66.50 203 THR A O 1
ATOM 1667 N N . TRP A 1 204 ? -16.808 -2.196 -7.140 1.00 70.69 204 TRP A N 1
ATOM 1668 C CA . TRP A 1 204 ? -16.640 -1.715 -8.509 1.00 70.69 204 TRP A CA 1
ATOM 1669 C C . TRP A 1 204 ? -17.342 -2.701 -9.442 1.00 70.69 204 TRP A C 1
ATOM 1671 O O . TRP A 1 204 ? -17.048 -3.893 -9.399 1.00 70.69 204 TRP A O 1
ATOM 1681 N N . LEU A 1 205 ? -18.340 -2.227 -10.189 1.00 66.94 205 LEU A N 1
ATOM 1682 C CA . LEU A 1 205 ? -19.292 -3.090 -10.905 1.00 66.94 205 LEU A CA 1
ATOM 1683 C C . LEU A 1 205 ? -18.981 -3.250 -12.398 1.00 66.94 205 LEU A C 1
ATOM 1685 O O . LEU A 1 205 ? -19.645 -4.031 -13.072 1.00 66.94 205 LEU A O 1
ATOM 1689 N N . THR A 1 206 ? -17.998 -2.515 -12.913 1.00 74.44 206 THR A N 1
ATOM 1690 C CA . THR A 1 206 ? -17.593 -2.541 -14.322 1.00 74.44 206 THR A CA 1
ATOM 1691 C C . THR A 1 206 ? -16.150 -3.022 -14.423 1.00 74.44 206 THR A C 1
ATOM 1693 O O . THR A 1 206 ? -15.277 -2.561 -13.692 1.00 74.44 206 THR A O 1
ATOM 1696 N N . THR A 1 207 ? -15.903 -3.990 -15.301 1.00 71.25 207 THR A N 1
ATOM 1697 C CA . THR A 1 207 ? -14.558 -4.489 -15.625 1.00 71.25 207 THR A CA 1
ATOM 1698 C C . THR A 1 207 ? -13.896 -3.674 -16.738 1.00 71.25 207 THR A C 1
ATOM 1700 O O . THR A 1 207 ? -12.733 -3.915 -17.056 1.00 71.25 207 THR A O 1
ATOM 1703 N N . LEU A 1 208 ? -14.624 -2.712 -17.321 1.00 73.94 208 LEU A N 1
ATOM 1704 C CA . LEU A 1 208 ? -14.207 -1.946 -18.497 1.00 73.94 208 LEU A CA 1
ATOM 1705 C C . LEU A 1 208 ? -13.902 -0.482 -18.180 1.00 73.94 208 LEU A C 1
ATOM 1707 O O . LEU A 1 208 ? -13.000 0.093 -18.781 1.00 73.94 208 LEU A O 1
ATOM 1711 N N . ASP A 1 209 ? -14.623 0.123 -17.237 1.00 82.31 209 ASP A N 1
ATOM 1712 C CA . ASP A 1 209 ? -14.421 1.529 -16.895 1.00 82.31 209 ASP A CA 1
ATOM 1713 C C . ASP A 1 209 ? -13.594 1.644 -15.611 1.00 82.31 209 ASP A C 1
ATOM 1715 O O . ASP A 1 209 ? -13.876 0.928 -14.644 1.00 82.31 209 ASP A O 1
ATOM 1719 N N . PRO A 1 210 ? -12.591 2.536 -15.550 1.00 82.62 210 PRO A N 1
ATOM 1720 C CA . PRO A 1 210 ? -11.888 2.811 -14.309 1.00 82.62 210 PRO A CA 1
ATOM 1721 C C . PRO A 1 210 ? -12.784 3.573 -13.315 1.00 82.62 210 PRO A C 1
ATOM 1723 O O . PRO A 1 210 ? -13.677 4.324 -13.723 1.00 82.62 210 PRO A O 1
ATOM 1726 N N . PRO A 1 211 ? -12.530 3.433 -11.999 1.00 82.62 211 PRO A N 1
ATOM 1727 C CA . PRO A 1 211 ? -13.107 4.274 -10.961 1.00 82.62 211 PRO A CA 1
ATOM 1728 C C . PRO A 1 211 ? -13.037 5.754 -11.299 1.00 82.62 211 PRO A C 1
ATOM 1730 O O . PRO A 1 211 ? -12.039 6.225 -11.838 1.00 82.62 211 PRO A O 1
ATOM 1733 N N . LEU A 1 212 ? -14.067 6.508 -10.909 1.00 82.75 212 LEU A N 1
ATOM 1734 C CA . LEU A 1 212 ? -13.998 7.965 -10.972 1.00 82.75 212 LEU A CA 1
ATOM 1735 C C . LEU A 1 212 ? -12.794 8.447 -10.163 1.00 82.75 212 LEU A C 1
ATOM 1737 O O . LEU A 1 212 ? -12.539 7.934 -9.060 1.00 82.75 212 LEU A O 1
ATOM 1741 N N . SER A 1 213 ? -12.089 9.447 -10.694 1.00 77.31 213 SER A N 1
ATOM 1742 C CA . SER A 1 213 ? -11.000 10.113 -9.987 1.00 77.31 213 SER A CA 1
ATOM 1743 C C . SER A 1 213 ? -11.447 10.473 -8.570 1.00 77.31 213 SER A C 1
ATOM 1745 O O . SER A 1 213 ? -12.617 10.824 -8.361 1.00 77.31 213 SER A O 1
ATOM 1747 N N . PRO A 1 214 ? -10.562 10.362 -7.566 1.00 69.25 214 PRO A N 1
ATOM 1748 C CA . PRO A 1 214 ? -10.896 10.851 -6.242 1.00 69.25 214 PRO A CA 1
ATOM 1749 C C . PRO A 1 214 ? -11.311 12.324 -6.358 1.00 69.25 214 PRO A C 1
ATOM 1751 O O . PRO A 1 214 ? -10.683 13.063 -7.122 1.00 69.25 214 PRO A O 1
ATOM 1754 N N . PRO A 1 215 ? -12.367 12.756 -5.645 1.00 58.28 215 PRO A N 1
ATOM 1755 C CA . PRO A 1 215 ? -12.710 14.169 -5.611 1.00 58.28 215 PRO A CA 1
ATOM 1756 C C . PRO A 1 215 ? -11.466 14.962 -5.197 1.00 58.28 215 PRO A C 1
ATOM 1758 O O . PRO A 1 215 ? -10.726 14.514 -4.313 1.00 58.28 215 PRO A O 1
ATOM 1761 N N . SER A 1 216 ? -11.225 16.111 -5.841 1.00 48.50 216 SER A N 1
ATOM 1762 C CA . SER A 1 216 ? -10.217 17.071 -5.381 1.00 48.50 216 SER A CA 1
ATOM 1763 C C . SER A 1 216 ? -10.462 17.297 -3.893 1.00 48.50 216 SER A C 1
ATOM 1765 O O . SER A 1 216 ? -11.586 17.605 -3.507 1.00 48.50 216 SER A O 1
ATOM 1767 N N . VAL A 1 217 ? -9.449 16.989 -3.093 1.00 42.41 217 VAL A N 1
ATOM 1768 C CA . VAL A 1 217 ? -9.489 16.720 -1.650 1.00 42.41 217 VAL A CA 1
ATOM 1769 C C . VAL A 1 217 ? -10.595 17.496 -0.928 1.00 42.41 217 VAL A C 1
ATOM 1771 O O . VAL A 1 217 ? -10.494 18.697 -0.726 1.00 42.41 217 VAL A O 1
ATOM 1774 N N . ALA A 1 218 ? -11.686 16.795 -0.615 1.00 32.00 218 ALA A N 1
ATOM 1775 C CA . ALA A 1 218 ? -12.765 17.320 0.220 1.00 32.00 218 ALA A CA 1
ATOM 1776 C C . ALA A 1 218 ? -13.439 16.249 1.093 1.00 32.00 218 ALA A C 1
ATOM 1778 O O . ALA A 1 218 ? -14.318 16.589 1.865 1.00 32.00 218 ALA A O 1
ATOM 1779 N N . ASN A 1 219 ? -13.099 14.952 0.989 1.00 28.08 219 ASN A N 1
ATOM 1780 C CA . ASN A 1 219 ? -13.939 13.912 1.615 1.00 28.08 219 ASN A CA 1
ATOM 1781 C C . ASN A 1 219 ? -13.214 12.674 2.169 1.00 28.08 219 ASN A C 1
ATOM 1783 O O . ASN A 1 219 ? -13.792 11.591 2.201 1.00 28.08 219 ASN A O 1
ATOM 1787 N N . LEU A 1 220 ? -11.972 12.797 2.646 1.00 32.72 220 LEU A N 1
ATOM 1788 C CA . LEU A 1 220 ? -11.339 11.723 3.431 1.00 32.72 220 LEU A CA 1
ATOM 1789 C C . LEU A 1 220 ? -10.595 12.276 4.658 1.00 32.72 220 LEU A C 1
ATOM 1791 O O . LEU A 1 220 ? -9.423 11.980 4.878 1.00 32.72 220 LEU A O 1
ATOM 1795 N N . ALA A 1 221 ? -11.296 13.052 5.485 1.00 29.20 221 ALA A N 1
ATOM 1796 C CA . ALA A 1 221 ? -10.905 13.303 6.868 1.00 29.20 221 ALA A CA 1
ATOM 1797 C C . ALA A 1 221 ? -11.924 12.625 7.798 1.00 29.20 221 ALA A C 1
ATOM 1799 O O . ALA A 1 221 ? -13.081 13.025 7.870 1.00 29.20 221 ALA A O 1
ATOM 1800 N N . ILE A 1 222 ? -11.501 11.579 8.517 1.00 35.03 222 ILE A N 1
ATOM 1801 C CA . ILE A 1 222 ? -12.175 11.201 9.765 1.00 35.03 222 ILE A CA 1
ATOM 1802 C C . ILE A 1 222 ? -11.540 12.076 10.837 1.00 35.03 222 ILE A C 1
ATOM 1804 O O . ILE A 1 222 ? -10.413 11.818 11.267 1.00 35.03 222 ILE A O 1
ATOM 1808 N N . THR A 1 223 ? -12.259 13.129 11.211 1.00 29.72 223 THR A N 1
ATOM 1809 C CA . THR A 1 223 ? -11.936 14.001 12.331 1.00 29.72 223 THR A CA 1
ATOM 1810 C C . THR A 1 223 ? -12.040 13.230 13.645 1.00 29.72 223 THR A C 1
ATOM 1812 O O . THR A 1 223 ? -13.004 12.519 13.916 1.00 29.72 223 THR A O 1
ATOM 1815 N N . ASN A 1 224 ? -10.996 13.360 14.454 1.00 31.25 224 ASN A N 1
ATOM 1816 C CA . ASN A 1 224 ? -11.086 13.515 15.900 1.00 31.25 224 ASN A CA 1
ATOM 1817 C C . ASN A 1 224 ? -9.814 14.261 16.299 1.00 31.25 224 ASN A C 1
ATOM 1819 O O . ASN A 1 224 ? -8.781 13.660 16.594 1.00 31.25 224 ASN A O 1
ATOM 1823 N N . SER A 1 225 ? -9.884 15.589 16.203 1.00 31.39 225 SER A N 1
ATOM 1824 C CA . SER A 1 225 ? -8.884 16.490 16.754 1.00 31.39 225 SER A CA 1
ATOM 1825 C C . SER A 1 225 ? -8.943 16.392 18.276 1.00 31.39 225 SER A C 1
ATOM 1827 O O . SER A 1 225 ? -9.772 17.011 18.941 1.00 31.39 225 SER A O 1
ATOM 1829 N N . THR A 1 226 ? -8.054 15.597 18.842 1.00 28.70 226 THR A N 1
ATOM 1830 C CA . THR A 1 226 ? -7.384 16.033 20.060 1.00 28.70 226 THR A CA 1
ATOM 1831 C C . THR A 1 226 ? -6.030 16.528 19.604 1.00 28.70 226 THR A C 1
ATOM 1833 O O . THR A 1 226 ? -5.268 15.737 19.047 1.00 28.70 226 THR A O 1
ATOM 1836 N N . ASP A 1 227 ? -5.765 17.818 19.792 1.00 30.00 227 ASP A N 1
ATOM 1837 C CA . ASP A 1 227 ? -4.424 18.380 19.688 1.00 30.00 227 ASP A CA 1
ATOM 1838 C C . ASP A 1 227 ? -3.520 17.591 20.634 1.00 30.00 227 ASP A C 1
ATOM 1840 O O . ASP A 1 227 ? -3.520 17.784 21.850 1.00 30.00 227 ASP A O 1
ATOM 1844 N N . VAL A 1 228 ? -2.807 16.618 20.079 1.00 29.52 228 VAL A N 1
ATOM 1845 C CA . VAL A 1 228 ? -1.720 15.954 20.775 1.00 29.52 228 VAL A CA 1
ATOM 1846 C C . VAL A 1 228 ? -0.473 16.688 20.322 1.00 29.52 228 VAL A C 1
ATOM 1848 O O . VAL A 1 228 ? -0.031 16.527 19.186 1.00 29.52 228 VAL A O 1
ATOM 1851 N N . GLU A 1 229 ? 0.103 17.496 21.210 1.00 29.55 229 GLU A N 1
ATOM 1852 C CA . GLU A 1 229 ? 1.529 17.801 21.138 1.00 29.55 229 GLU A CA 1
ATOM 1853 C C . GLU A 1 229 ? 2.275 16.461 21.194 1.00 29.55 229 GLU A C 1
ATOM 1855 O O . GLU A 1 229 ? 2.480 15.879 22.262 1.00 29.55 229 GLU A O 1
ATOM 1860 N N . ILE A 1 230 ? 2.622 15.904 20.034 1.00 36.16 230 ILE A N 1
ATOM 1861 C CA . ILE A 1 230 ? 3.411 14.678 19.976 1.00 36.16 230 ILE A CA 1
ATOM 1862 C C . ILE A 1 230 ? 4.869 15.091 20.111 1.00 36.16 230 ILE A C 1
ATOM 1864 O O . ILE A 1 230 ? 5.520 15.519 19.159 1.00 36.16 230 ILE A O 1
ATOM 1868 N N . GLY A 1 231 ? 5.374 14.957 21.335 1.00 29.56 231 GLY A N 1
ATOM 1869 C CA . GLY A 1 231 ? 6.801 14.925 21.593 1.00 29.56 231 GLY A CA 1
ATOM 1870 C C . GLY A 1 231 ? 7.460 13.835 20.750 1.00 29.56 231 GLY A C 1
ATOM 1871 O O . GLY A 1 231 ? 6.925 12.739 20.591 1.00 29.56 231 GLY A O 1
ATOM 1872 N N . TRP A 1 232 ? 8.646 14.151 20.249 1.00 36.97 232 TRP A N 1
ATOM 1873 C CA . TRP A 1 232 ? 9.541 13.332 19.434 1.00 36.97 232 TRP A CA 1
ATOM 1874 C C . TRP A 1 232 ? 9.982 12.000 20.091 1.00 36.97 232 TRP A C 1
ATOM 1876 O O . TRP A 1 232 ? 10.975 11.428 19.703 1.00 36.97 232 TRP A O 1
ATOM 1886 N N . GLY A 1 233 ? 9.290 11.449 21.089 1.00 39.66 233 GLY A N 1
ATOM 1887 C CA . GLY A 1 233 ? 9.777 10.315 21.890 1.00 39.66 233 GLY A CA 1
ATOM 1888 C C . GLY A 1 233 ? 9.936 8.970 21.161 1.00 39.66 233 GLY A C 1
ATOM 1889 O O . GLY A 1 233 ? 10.556 8.073 21.724 1.00 39.66 233 GLY A O 1
ATOM 1890 N N . ASP A 1 234 ? 9.412 8.831 19.939 1.00 45.12 234 ASP A N 1
ATOM 1891 C CA . ASP A 1 234 ? 9.564 7.631 19.094 1.00 45.12 234 ASP A CA 1
ATOM 1892 C C . ASP A 1 234 ? 10.519 7.866 17.889 1.00 45.12 234 ASP A C 1
ATOM 1894 O O . ASP A 1 234 ? 10.628 7.010 17.005 1.00 45.12 234 ASP A O 1
ATOM 1898 N N . CYS A 1 235 ? 11.206 9.021 17.884 1.00 49.81 235 CYS A N 1
ATOM 1899 C CA . CYS A 1 235 ? 12.372 9.405 17.081 1.00 49.81 235 CYS A CA 1
ATOM 1900 C C . CYS A 1 235 ? 13.396 10.100 18.014 1.00 49.81 235 CYS A C 1
ATOM 1902 O O . CYS A 1 235 ? 14.341 9.413 18.439 1.00 49.81 235 CYS A O 1
#

Radius of gyration: 18.46 Å; Cα contacts (8 Å, |Δi|>4): 295; chains: 1; bounding box: 47×52×42 Å

Secondary structure (DSSP, 8-state):
--HHHHHHHHHHHHHHHHHH----SSS--SEEEESS-TT--S-SS-PPPPPTTS---S---S-PPP---EEEEEEETTEEEEEE-HHHHTSPPHHHHHHHHHT-TTTTT-GGGG--HHHHHHHHHHTSTTT---SS-TT-SS-B-PBPTTSSSBS-SHHHHHHHHH-SSS-TTHHHHBHHHHHHHHHHHHHHHHHS-----SPP--SSSPPPPPPSSSS------------STT-